Protein AF-N9LSC3-F1 (afdb_monomer_lite)

pLDDT: mean 70.19, std 14.25, range [40.97, 95.38]

Radius of gyration: 66.54 Å; chains: 1; bounding box: 138×57×175 Å

Secondary structure (DSSP, 8-state):
------STTSHHHHHHHHHHHHHHHHTT-TTSHHHHHHHHHHHHHHHHTT-TTSHHHHHHHHHHHHHHHHHSTTSHHHHHHHHHHHHHHHHHTTHHHHHHHHHHHHHHHHHHHHHHHHHHHHHHHHH-HHHHHHHHHHHHHHH--SS-HHHHHHHHHHS----TTS--------SS---GGGG----SSHHHHHHHHHHHTT--

Structure (mmCIF, N/CA/C/O backbone):
data_AF-N9LSC3-F1
#
_entry.id   AF-N9LSC3-F1
#
loop_
_atom_site.group_PDB
_atom_site.id
_atom_site.type_symbol
_atom_site.label_atom_id
_atom_site.label_alt_id
_atom_site.label_comp_id
_atom_site.label_asym_id
_atom_site.label_entity_id
_atom_site.label_seq_id
_atom_site.pdbx_PDB_ins_code
_atom_site.Cartn_x
_atom_site.Cartn_y
_atom_site.Cartn_z
_atom_site.occupancy
_atom_site.B_iso_or_equiv
_atom_site.auth_seq_id
_atom_site.auth_comp_id
_atom_site.auth_asym_id
_atom_site.auth_atom_id
_atom_site.pdbx_PDB_model_num
ATOM 1 N N . THR A 1 1 ? 67.044 4.827 -87.840 1.00 47.91 1 THR A N 1
ATOM 2 C CA . THR A 1 1 ? 66.452 5.476 -86.652 1.00 47.91 1 THR A CA 1
ATOM 3 C C . THR A 1 1 ? 65.024 4.979 -86.509 1.00 47.91 1 THR A C 1
ATOM 5 O O . THR A 1 1 ? 64.154 5.403 -87.253 1.00 47.91 1 THR A O 1
ATOM 8 N N . GLY A 1 2 ? 64.798 3.968 -85.662 1.00 52.00 2 GLY A N 1
ATOM 9 C CA . GLY A 1 2 ? 63.471 3.370 -85.463 1.00 52.00 2 GLY A CA 1
ATOM 10 C C . GLY A 1 2 ? 62.669 4.184 -84.452 1.00 52.00 2 GLY A C 1
ATOM 11 O O . GLY A 1 2 ? 63.129 4.372 -83.329 1.00 52.00 2 GLY A O 1
ATOM 12 N N . GLY A 1 3 ? 61.527 4.721 -84.881 1.00 57.38 3 GLY A N 1
ATOM 13 C CA . GLY A 1 3 ? 60.703 5.637 -84.098 1.00 57.38 3 GLY A CA 1
ATOM 14 C C . GLY A 1 3 ? 60.044 4.975 -82.890 1.00 57.38 3 GLY A C 1
ATOM 15 O O . GLY A 1 3 ? 59.421 3.922 -82.997 1.00 57.38 3 GLY A O 1
ATOM 16 N N . ILE A 1 4 ? 60.133 5.653 -81.749 1.00 63.22 4 ILE A N 1
ATOM 17 C CA . ILE A 1 4 ? 59.365 5.394 -80.525 1.00 63.22 4 ILE A CA 1
ATOM 18 C C . ILE A 1 4 ? 57.959 5.996 -80.719 1.00 63.22 4 ILE A C 1
ATOM 20 O O . ILE A 1 4 ? 57.586 6.987 -80.103 1.00 63.22 4 ILE A O 1
ATOM 24 N N . GLY A 1 5 ? 57.208 5.483 -81.696 1.00 55.03 5 GLY A N 1
ATOM 25 C CA . GLY A 1 5 ? 55.866 5.973 -82.016 1.00 55.03 5 GLY A CA 1
ATOM 26 C C . GLY A 1 5 ? 54.825 5.369 -81.075 1.00 55.03 5 GLY A C 1
ATOM 27 O O . GLY A 1 5 ? 54.606 4.160 -81.102 1.00 55.03 5 GLY A O 1
ATOM 28 N N . GLY A 1 6 ? 54.190 6.205 -80.249 1.00 58.59 6 GLY A N 1
ATOM 29 C CA . GLY A 1 6 ? 53.096 5.845 -79.339 1.00 58.59 6 GLY A CA 1
ATOM 30 C C . GLY A 1 6 ? 51.767 5.571 -80.052 1.00 58.59 6 GLY A C 1
ATOM 31 O O . GLY A 1 6 ? 50.812 6.310 -79.854 1.00 58.59 6 GLY A O 1
ATOM 32 N N . GLY A 1 7 ? 51.723 4.538 -80.896 1.00 62.19 7 GLY A N 1
ATOM 33 C CA . GLY A 1 7 ? 50.480 3.937 -81.400 1.00 62.19 7 GLY A CA 1
ATOM 34 C C . GLY A 1 7 ? 50.170 2.604 -80.705 1.00 62.19 7 GLY A C 1
ATOM 35 O O . GLY A 1 7 ? 51.073 2.014 -80.100 1.00 62.19 7 GLY A O 1
ATOM 36 N N . ASP A 1 8 ? 48.920 2.137 -80.826 1.00 60.66 8 ASP A N 1
ATOM 37 C CA . ASP A 1 8 ? 48.276 0.973 -80.166 1.00 60.66 8 ASP A CA 1
ATOM 38 C C . ASP A 1 8 ? 48.885 -0.412 -80.500 1.00 60.66 8 ASP A C 1
ATOM 40 O O . ASP A 1 8 ? 48.204 -1.372 -80.853 1.00 60.66 8 ASP A O 1
ATOM 44 N N . GLY A 1 9 ? 50.204 -0.532 -80.389 1.00 64.38 9 GLY A N 1
ATOM 45 C CA . GLY A 1 9 ? 50.971 -1.745 -80.676 1.00 64.38 9 GLY A CA 1
ATOM 46 C C . GLY A 1 9 ? 52.487 -1.591 -80.506 1.00 64.38 9 GLY A C 1
ATOM 47 O O . GLY A 1 9 ? 53.216 -2.571 -80.632 1.00 64.38 9 GLY A O 1
ATOM 48 N N . GLY A 1 10 ? 52.986 -0.383 -80.209 1.00 72.69 10 GLY A N 1
ATOM 49 C CA . GLY A 1 10 ? 54.387 -0.161 -79.848 1.00 72.69 10 GLY A CA 1
ATOM 50 C C . GLY A 1 10 ? 54.678 -0.479 -78.370 1.00 72.69 10 GLY A C 1
ATOM 51 O O . GLY A 1 10 ? 53.755 -0.496 -77.552 1.00 72.69 10 GLY A O 1
ATOM 52 N N . PRO A 1 11 ? 55.957 -0.652 -77.978 1.00 76.38 11 PRO A N 1
ATOM 53 C CA . PRO A 1 11 ? 56.346 -0.943 -76.591 1.00 76.38 11 PRO A CA 1
ATOM 54 C C . PRO A 1 11 ? 55.765 0.043 -75.568 1.00 76.38 11 PRO A C 1
ATOM 56 O O . PRO A 1 11 ? 55.366 -0.351 -74.476 1.00 76.38 11 PRO A O 1
ATOM 59 N N . LEU A 1 12 ? 55.658 1.324 -75.937 1.00 81.38 12 LEU A N 1
ATOM 60 C CA . LEU A 1 12 ? 55.083 2.361 -75.081 1.00 81.38 12 LEU A CA 1
ATOM 61 C C . LEU A 1 12 ? 53.557 2.234 -74.938 1.00 81.38 12 LEU A C 1
ATOM 63 O O . LEU A 1 12 ? 53.035 2.471 -73.854 1.00 81.38 12 LEU A O 1
ATOM 67 N N . GLY A 1 13 ? 52.843 1.807 -75.983 1.00 78.25 13 GLY A N 1
ATOM 68 C CA . GLY A 1 13 ? 51.402 1.536 -75.917 1.00 78.25 13 GLY A CA 1
ATOM 69 C C . GLY A 1 13 ? 51.080 0.392 -74.951 1.00 78.25 13 GLY A C 1
ATOM 70 O O . GLY A 1 13 ? 50.198 0.527 -74.106 1.00 78.25 13 GLY A O 1
ATOM 71 N N . ALA A 1 14 ? 51.874 -0.686 -74.982 1.00 79.25 14 ALA A N 1
ATOM 72 C CA . ALA A 1 14 ? 51.751 -1.795 -74.033 1.00 79.25 14 ALA A CA 1
ATOM 73 C C . ALA A 1 14 ? 51.996 -1.349 -72.581 1.00 79.25 14 ALA A C 1
ATOM 75 O O . ALA A 1 14 ? 51.213 -1.677 -71.690 1.00 79.25 14 ALA A O 1
ATOM 76 N N . VAL A 1 15 ? 53.040 -0.546 -72.342 1.00 81.50 15 VAL A N 1
ATOM 77 C CA . VAL A 1 15 ? 53.320 0.031 -71.015 1.00 81.50 15 VAL A CA 1
ATOM 78 C C . VAL A 1 15 ? 52.167 0.923 -70.548 1.00 81.50 15 VAL A C 1
ATOM 80 O O . VAL A 1 15 ? 51.745 0.825 -69.399 1.00 81.50 15 VAL A O 1
ATOM 83 N N . THR A 1 16 ? 51.608 1.742 -71.439 1.00 80.94 16 THR A N 1
ATOM 84 C CA . THR A 1 16 ? 50.491 2.642 -71.113 1.00 80.94 16 THR A CA 1
ATOM 85 C C . THR A 1 16 ? 49.219 1.859 -70.772 1.00 80.94 16 THR A C 1
ATOM 87 O O . THR A 1 16 ? 48.533 2.201 -69.812 1.00 80.94 16 THR A O 1
ATOM 90 N N . GLY A 1 17 ? 48.939 0.761 -71.482 1.00 77.81 17 GLY A N 1
ATOM 91 C CA . GLY A 1 17 ? 47.822 -0.142 -71.186 1.00 77.81 17 GLY A CA 1
ATOM 92 C C . GLY A 1 17 ? 47.976 -0.883 -69.853 1.00 77.81 17 GLY A C 1
ATOM 93 O O . GLY A 1 17 ? 47.021 -0.962 -69.083 1.00 77.81 17 GLY A O 1
ATOM 94 N N . ILE A 1 18 ? 49.184 -1.364 -69.534 1.00 79.88 18 ILE A N 1
ATOM 95 C CA . ILE A 1 18 ? 49.484 -1.985 -68.232 1.00 79.88 18 ILE A CA 1
ATOM 96 C C . ILE A 1 18 ? 49.298 -0.969 -67.102 1.00 79.88 18 ILE A C 1
ATOM 98 O O . ILE A 1 18 ? 48.637 -1.271 -66.110 1.00 79.88 18 ILE A O 1
ATOM 102 N N . ILE A 1 19 ? 49.832 0.246 -67.261 1.00 80.81 19 ILE A N 1
ATOM 103 C CA . ILE A 1 19 ? 49.668 1.320 -66.276 1.00 80.81 19 ILE A CA 1
ATOM 104 C C . ILE A 1 19 ? 48.186 1.660 -66.107 1.00 80.81 19 ILE A C 1
ATOM 106 O O . ILE A 1 19 ? 47.737 1.734 -64.972 1.00 80.81 19 ILE A O 1
ATOM 110 N N . GLY A 1 20 ? 47.420 1.792 -67.194 1.00 75.56 20 GLY A N 1
ATOM 111 C CA . GLY A 1 20 ? 45.976 2.045 -67.151 1.00 75.56 20 GLY A CA 1
ATOM 112 C C . GLY A 1 20 ? 45.178 0.941 -66.447 1.00 75.56 20 GLY A C 1
ATOM 113 O O . GLY A 1 20 ? 44.260 1.234 -65.686 1.00 75.56 20 GLY A O 1
ATOM 114 N N . GLY A 1 21 ? 45.551 -0.328 -66.638 1.00 71.62 21 GLY A N 1
ATOM 115 C CA . GLY A 1 21 ? 44.940 -1.455 -65.928 1.00 71.62 21 GLY A CA 1
ATOM 116 C C . GLY A 1 21 ? 45.266 -1.463 -64.431 1.00 71.62 21 GLY A C 1
ATOM 117 O O . GLY A 1 21 ? 44.383 -1.682 -63.603 1.00 71.62 21 GLY A O 1
ATOM 118 N N . ILE A 1 22 ? 46.519 -1.169 -64.069 1.00 73.69 22 ILE A N 1
ATOM 119 C CA . ILE A 1 22 ? 46.964 -1.072 -62.672 1.00 73.69 22 ILE A CA 1
ATOM 120 C C . ILE A 1 22 ? 46.294 0.118 -61.976 1.00 73.69 22 ILE A C 1
ATOM 122 O O . ILE A 1 22 ? 45.755 -0.040 -60.883 1.00 73.69 22 ILE A O 1
ATOM 126 N N . THR A 1 23 ? 46.282 1.299 -62.597 1.00 70.38 23 THR A N 1
ATOM 127 C CA . THR A 1 23 ? 45.647 2.491 -62.020 1.00 70.38 23 THR A CA 1
ATOM 128 C C . THR A 1 23 ? 44.131 2.358 -61.969 1.00 70.38 23 THR A C 1
ATOM 130 O O . THR A 1 23 ? 43.538 2.796 -60.990 1.00 70.38 23 THR A O 1
ATOM 133 N N . GLY A 1 24 ? 43.501 1.696 -62.943 1.00 67.31 24 GLY A N 1
ATOM 134 C CA . GLY A 1 24 ? 42.070 1.384 -62.913 1.00 67.31 24 GLY A CA 1
ATOM 135 C C . GLY A 1 24 ? 41.695 0.394 -61.805 1.00 67.31 24 GLY A C 1
ATOM 136 O O . GLY A 1 24 ? 40.710 0.604 -61.102 1.00 67.31 24 GLY A O 1
ATOM 137 N N . GLY A 1 25 ? 42.505 -0.649 -61.591 1.00 65.31 25 GLY A N 1
ATOM 138 C CA . GLY A 1 25 ? 42.286 -1.628 -60.520 1.00 65.31 25 GLY A CA 1
ATOM 139 C C . GLY A 1 25 ? 42.566 -1.077 -59.116 1.00 65.31 25 GLY A C 1
ATOM 140 O O . GLY A 1 25 ? 41.834 -1.374 -58.172 1.00 65.31 25 GLY A O 1
ATOM 141 N N . ILE A 1 26 ? 43.605 -0.252 -58.962 1.00 65.44 26 ILE A N 1
ATOM 142 C CA . ILE A 1 26 ? 43.986 0.347 -57.672 1.00 65.44 26 ILE A CA 1
ATOM 143 C C . ILE A 1 26 ? 43.144 1.591 -57.355 1.00 65.44 26 ILE A C 1
ATOM 145 O O . ILE A 1 26 ? 42.846 1.836 -56.194 1.00 65.44 26 ILE A O 1
ATOM 149 N N . GLY A 1 27 ? 42.720 2.362 -58.358 1.00 63.41 27 GLY A N 1
ATOM 150 C CA . GLY A 1 27 ? 42.103 3.686 -58.209 1.00 63.41 27 GLY A CA 1
ATOM 151 C C . GLY A 1 27 ? 40.685 3.723 -57.634 1.00 63.41 27 GLY A C 1
ATOM 152 O O . GLY A 1 27 ? 40.080 4.789 -57.610 1.00 63.41 27 GLY A O 1
ATOM 153 N N . GLY A 1 28 ? 40.142 2.595 -57.170 1.00 60.69 28 GLY A N 1
ATOM 154 C CA . GLY A 1 28 ? 38.857 2.568 -56.466 1.00 60.69 28 GLY A CA 1
ATOM 155 C C . GLY A 1 28 ? 37.626 2.822 -57.339 1.00 60.69 28 GLY A C 1
ATOM 156 O O . GLY A 1 28 ? 36.570 3.117 -56.791 1.00 60.69 28 GLY A O 1
ATOM 157 N N . GLY A 1 29 ? 37.733 2.695 -58.666 1.00 63.59 29 GLY A N 1
ATOM 158 C CA . GLY A 1 29 ? 36.555 2.664 -59.536 1.00 63.59 29 GLY A CA 1
ATOM 159 C C . GLY A 1 29 ? 35.633 1.486 -59.196 1.00 63.59 29 GLY A C 1
ATOM 160 O O . GLY A 1 29 ? 36.092 0.457 -58.684 1.00 63.59 29 GLY A O 1
ATOM 161 N N . ASP A 1 30 ? 34.337 1.633 -59.480 1.00 59.06 30 ASP A N 1
ATOM 162 C CA . ASP A 1 30 ? 33.333 0.593 -59.243 1.00 59.06 30 ASP A CA 1
ATOM 163 C C . ASP A 1 30 ? 33.756 -0.731 -59.902 1.00 59.06 30 ASP A C 1
ATOM 165 O O . ASP A 1 30 ? 33.919 -0.823 -61.118 1.00 59.06 30 ASP A O 1
ATOM 169 N N . GLY A 1 31 ? 33.977 -1.760 -59.075 1.00 62.00 31 GLY A N 1
ATOM 170 C CA . GLY A 1 31 ? 34.418 -3.094 -59.503 1.00 62.00 31 GLY A CA 1
ATOM 171 C C . GLY A 1 31 ? 35.911 -3.407 -59.313 1.00 62.00 31 GLY A C 1
ATOM 172 O O . GLY A 1 31 ? 36.308 -4.554 -59.510 1.00 62.00 31 GLY A O 1
ATOM 173 N N . GLY A 1 32 ? 36.741 -2.446 -58.890 1.00 70.62 32 GLY A N 1
ATOM 174 C CA . GLY A 1 32 ? 38.142 -2.686 -58.517 1.00 70.62 32 GLY A CA 1
ATOM 175 C C . GLY A 1 32 ? 38.316 -3.198 -57.071 1.00 70.62 32 GLY A C 1
ATOM 176 O O . GLY A 1 32 ? 37.466 -2.926 -56.216 1.00 70.62 32 GLY A O 1
ATOM 177 N N . PRO A 1 33 ? 39.430 -3.886 -56.737 1.00 74.69 33 PRO A N 1
ATOM 178 C CA . PRO A 1 33 ? 39.723 -4.369 -55.381 1.00 74.69 33 PRO A CA 1
ATOM 179 C C . PRO A 1 33 ? 39.577 -3.308 -54.281 1.00 74.69 33 PRO A C 1
ATOM 181 O O . PRO A 1 33 ? 39.041 -3.596 -53.212 1.00 74.69 33 PRO A O 1
ATOM 184 N N . LEU A 1 34 ? 40.007 -2.067 -54.542 1.00 78.94 34 LEU A N 1
ATOM 185 C CA . LEU A 1 34 ? 39.919 -0.985 -53.558 1.00 78.94 34 LEU A CA 1
ATOM 186 C C . LEU A 1 34 ? 38.483 -0.459 -53.386 1.00 78.94 34 LEU A C 1
ATOM 188 O O . LEU A 1 34 ? 38.100 -0.084 -52.278 1.00 78.94 34 LEU A O 1
ATOM 192 N N . GLY A 1 35 ? 37.667 -0.496 -54.444 1.00 75.81 35 GLY A N 1
ATOM 193 C CA . GLY A 1 35 ? 36.238 -0.175 -54.372 1.00 75.81 35 GLY A CA 1
ATOM 194 C C . GLY A 1 35 ? 35.478 -1.190 -53.515 1.00 75.81 35 GLY A C 1
ATOM 195 O O . GLY A 1 35 ? 34.695 -0.806 -52.650 1.00 75.81 35 GLY A O 1
ATOM 196 N N . ALA A 1 36 ? 35.791 -2.484 -53.655 1.00 78.31 36 ALA A N 1
ATOM 197 C CA . ALA A 1 36 ? 35.218 -3.538 -52.814 1.00 78.31 36 ALA A CA 1
ATOM 198 C C . ALA A 1 36 ? 35.599 -3.376 -51.330 1.00 78.31 36 ALA A C 1
ATOM 200 O O . ALA A 1 36 ? 34.735 -3.455 -50.459 1.00 78.31 36 ALA A O 1
ATOM 201 N N . VAL A 1 37 ? 36.873 -3.090 -51.034 1.00 80.31 37 VAL A N 1
ATOM 202 C CA . VAL A 1 37 ? 37.338 -2.803 -49.664 1.00 80.31 37 VAL A CA 1
ATOM 203 C C . VAL A 1 37 ? 36.639 -1.567 -49.093 1.00 80.31 37 VAL A C 1
ATOM 205 O O . VAL A 1 37 ? 36.183 -1.596 -47.953 1.00 80.31 37 VAL A O 1
ATOM 208 N N . THR A 1 38 ? 36.488 -0.507 -49.890 1.00 78.06 38 THR A N 1
ATOM 209 C CA . THR A 1 38 ? 35.784 0.718 -49.479 1.00 78.06 38 THR A CA 1
ATOM 210 C C . THR A 1 38 ? 34.305 0.447 -49.197 1.00 78.06 38 THR A C 1
ATOM 212 O O . THR A 1 38 ? 33.782 0.926 -48.194 1.00 78.06 38 THR A O 1
ATOM 215 N N . GLY A 1 39 ? 33.643 -0.384 -50.009 1.00 75.38 39 GLY A N 1
ATOM 216 C CA . GLY A 1 39 ? 32.262 -0.816 -49.782 1.00 75.38 39 GLY A CA 1
ATOM 217 C C . GLY A 1 39 ? 32.092 -1.659 -48.514 1.00 75.38 39 GLY A C 1
ATOM 218 O O . GLY A 1 39 ? 31.169 -1.418 -47.740 1.00 75.38 39 GLY A O 1
ATOM 219 N N . ILE A 1 40 ? 33.007 -2.598 -48.248 1.00 79.06 40 ILE A N 1
ATOM 220 C CA . ILE A 1 40 ? 33.004 -3.402 -47.012 1.00 79.06 40 ILE A CA 1
ATOM 221 C C . ILE A 1 40 ? 33.220 -2.509 -45.788 1.00 79.06 40 ILE A C 1
ATOM 223 O O . ILE A 1 40 ? 32.480 -2.622 -44.813 1.00 79.06 40 ILE A O 1
ATOM 227 N N . ILE A 1 41 ? 34.203 -1.605 -45.837 1.00 79.25 41 ILE A N 1
ATOM 228 C CA . ILE A 1 41 ? 34.472 -0.662 -44.748 1.00 79.25 41 ILE A CA 1
ATOM 229 C C . ILE A 1 41 ? 33.269 0.258 -44.538 1.00 79.25 41 ILE A C 1
ATOM 231 O O . ILE A 1 41 ? 32.870 0.435 -43.397 1.00 79.25 41 ILE A O 1
ATOM 235 N N . GLY A 1 42 ? 32.657 0.787 -45.601 1.00 74.19 42 GLY A N 1
ATOM 236 C CA . GLY A 1 42 ? 31.456 1.624 -45.524 1.00 74.19 42 GLY A CA 1
ATOM 237 C C . GLY A 1 42 ? 30.242 0.891 -44.945 1.00 74.19 42 GLY A C 1
ATOM 238 O O . GLY A 1 42 ? 29.512 1.450 -44.131 1.00 74.19 42 GLY A O 1
ATOM 239 N N . GLY A 1 43 ? 30.049 -0.382 -45.299 1.00 71.00 43 GLY A N 1
ATOM 240 C CA . GLY A 1 43 ? 29.009 -1.226 -44.706 1.00 71.00 43 GLY A CA 1
ATOM 241 C C . GLY A 1 43 ? 29.266 -1.524 -43.227 1.00 71.00 43 GLY A C 1
ATOM 242 O O . GLY A 1 43 ? 28.348 -1.462 -42.411 1.00 71.00 43 GLY A O 1
ATOM 243 N N . LEU A 1 44 ? 30.522 -1.793 -42.860 1.00 71.88 44 LEU A N 1
ATOM 244 C CA . LEU A 1 44 ? 30.927 -2.050 -41.480 1.00 71.88 44 LEU A CA 1
ATOM 245 C C . LEU A 1 44 ? 30.811 -0.790 -40.611 1.00 71.88 44 LEU A C 1
ATOM 247 O O . LEU A 1 44 ? 30.236 -0.846 -39.529 1.00 71.88 44 LEU A O 1
ATOM 251 N N . THR A 1 45 ? 31.304 0.358 -41.079 1.00 69.12 45 THR A N 1
ATOM 252 C CA . THR A 1 45 ? 31.194 1.632 -40.356 1.00 69.12 45 THR A CA 1
ATOM 253 C C . THR A 1 45 ? 29.757 2.133 -40.307 1.00 69.12 45 THR A C 1
ATOM 255 O O . THR A 1 45 ? 29.356 2.664 -39.278 1.00 69.12 45 THR A O 1
ATOM 258 N N . GLY A 1 46 ? 28.952 1.902 -41.347 1.00 65.94 46 GLY A N 1
ATOM 259 C CA . GLY A 1 46 ? 27.518 2.197 -41.339 1.00 65.94 46 GLY A CA 1
ATOM 260 C C . GLY A 1 46 ? 26.736 1.323 -40.352 1.00 65.94 46 GLY A C 1
ATOM 261 O O . GLY A 1 46 ? 25.890 1.827 -39.618 1.00 65.94 46 GLY A O 1
ATOM 262 N N . GLY A 1 47 ? 27.053 0.026 -40.274 1.00 63.50 47 GLY A N 1
ATOM 263 C CA . GLY A 1 47 ? 26.417 -0.903 -39.334 1.00 63.50 47 GLY A CA 1
ATOM 264 C C . GLY A 1 47 ? 26.839 -0.704 -37.872 1.00 63.50 47 GLY A C 1
ATOM 265 O O . GLY A 1 47 ? 26.023 -0.884 -36.965 1.00 63.50 47 GLY A O 1
ATOM 266 N N . ILE A 1 48 ? 28.096 -0.315 -37.635 1.00 64.25 48 ILE A N 1
ATOM 267 C CA . ILE A 1 48 ? 28.649 -0.045 -36.296 1.00 64.25 48 ILE A CA 1
ATOM 268 C C . ILE A 1 48 ? 28.344 1.388 -35.836 1.00 64.25 48 ILE A C 1
ATOM 270 O O . ILE A 1 48 ? 28.172 1.620 -34.646 1.00 64.25 48 ILE A O 1
ATOM 274 N N . GLY A 1 49 ? 28.241 2.355 -36.747 1.00 62.91 49 GLY A N 1
ATOM 275 C CA . GLY A 1 49 ? 28.146 3.787 -36.441 1.00 62.91 49 GLY A CA 1
ATOM 276 C C . GLY A 1 49 ? 26.839 4.257 -35.797 1.00 62.91 49 GLY A C 1
ATOM 277 O O . GLY A 1 49 ? 26.663 5.457 -35.619 1.00 62.91 49 GLY A O 1
ATOM 278 N N . GLY A 1 50 ? 25.920 3.351 -35.453 1.00 60.22 50 GLY A N 1
ATOM 279 C CA . GLY A 1 50 ? 24.691 3.693 -34.729 1.00 60.22 50 GLY A CA 1
ATOM 280 C C . GLY A 1 50 ? 23.683 4.530 -35.522 1.00 60.22 50 GLY A C 1
ATOM 2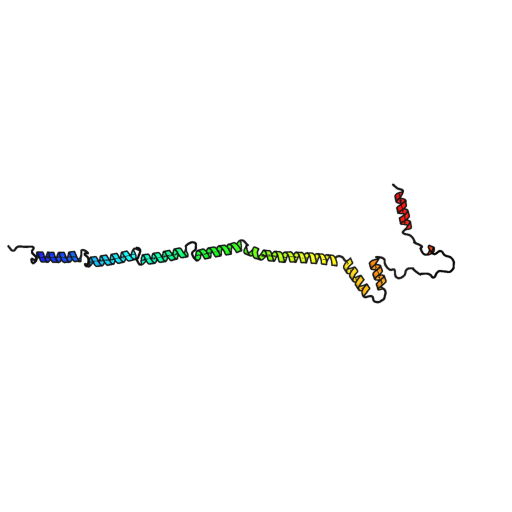81 O O . GLY A 1 50 ? 22.742 5.038 -34.923 1.00 60.22 50 GLY A O 1
ATOM 282 N N . GLY A 1 51 ? 23.852 4.669 -36.841 1.00 64.19 51 GLY A N 1
ATOM 283 C CA . GLY A 1 51 ? 22.856 5.309 -37.700 1.00 64.19 51 GLY A CA 1
ATOM 284 C C . GLY A 1 51 ? 21.534 4.536 -37.707 1.00 64.19 51 GLY A C 1
ATOM 285 O O . GLY A 1 51 ? 21.521 3.306 -37.577 1.00 64.19 51 GLY A O 1
ATOM 286 N N . ASP A 1 52 ? 20.426 5.262 -37.867 1.00 60.56 52 ASP A N 1
ATOM 287 C CA . ASP A 1 52 ? 19.083 4.687 -37.941 1.00 60.56 52 ASP A CA 1
ATOM 288 C C . ASP A 1 52 ? 19.026 3.583 -39.011 1.00 60.56 52 ASP A C 1
ATOM 290 O O . ASP A 1 52 ? 19.301 3.810 -40.189 1.00 60.56 52 ASP A O 1
ATOM 294 N N . GLY A 1 53 ? 18.700 2.360 -38.578 1.00 62.25 53 GLY A N 1
ATOM 295 C CA . GLY A 1 53 ? 18.616 1.169 -39.434 1.00 62.25 53 GLY A CA 1
ATOM 296 C C . GLY A 1 53 ? 19.799 0.194 -39.345 1.00 62.25 53 GLY A C 1
ATOM 297 O O . GLY A 1 53 ? 19.695 -0.916 -39.865 1.00 62.25 53 GLY A O 1
ATOM 298 N N . GLY A 1 54 ? 20.894 0.547 -38.661 1.00 72.38 54 GLY A N 1
ATOM 299 C CA . GLY A 1 54 ? 22.003 -0.373 -38.371 1.00 72.38 54 GLY A CA 1
ATOM 300 C C . GLY A 1 54 ? 21.761 -1.260 -37.132 1.00 72.38 54 GLY A C 1
ATOM 301 O O . GLY A 1 54 ? 20.976 -0.890 -36.253 1.00 72.38 54 GLY A O 1
A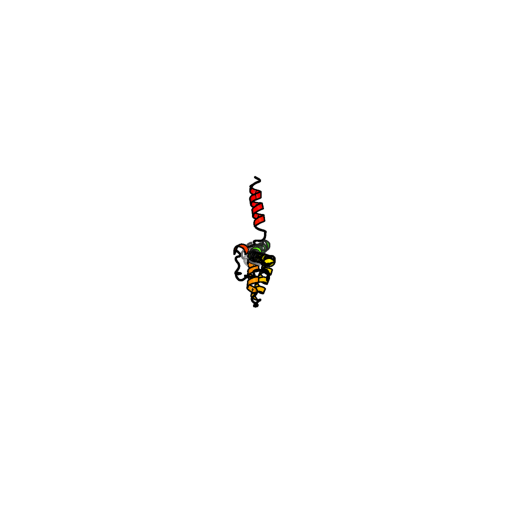TOM 302 N N . PRO A 1 55 ? 22.461 -2.407 -36.986 1.00 75.44 55 PRO A N 1
ATOM 303 C CA . PRO A 1 55 ? 22.325 -3.299 -35.825 1.00 75.44 55 PRO A CA 1
ATOM 304 C C . PRO A 1 55 ? 22.515 -2.598 -34.472 1.00 75.44 55 PRO A C 1
ATOM 306 O O . PRO A 1 55 ? 21.787 -2.881 -33.521 1.00 75.44 55 PRO A O 1
ATOM 309 N N . LEU A 1 56 ? 23.458 -1.652 -34.382 1.00 81.44 56 LEU A N 1
ATOM 310 C CA . LEU A 1 56 ? 23.716 -0.908 -33.146 1.00 81.44 56 LEU A CA 1
ATOM 311 C C . LEU A 1 56 ? 22.608 0.107 -32.821 1.00 81.44 56 LEU A C 1
ATOM 313 O O . LEU A 1 56 ? 22.279 0.299 -31.650 1.00 81.44 56 LEU A O 1
ATOM 317 N N . GLY A 1 57 ? 21.995 0.715 -33.842 1.00 79.44 57 GLY A N 1
ATOM 318 C CA . GLY A 1 57 ? 20.834 1.594 -33.676 1.00 79.44 57 GLY A CA 1
ATOM 319 C C . GLY A 1 57 ? 19.624 0.833 -33.128 1.00 79.44 57 GLY A C 1
ATOM 320 O O . GLY A 1 57 ? 18.988 1.284 -32.178 1.00 79.44 57 GLY A O 1
ATOM 321 N N . ALA A 1 58 ? 19.373 -0.383 -33.630 1.00 81.50 58 ALA A N 1
ATOM 322 C CA . ALA A 1 58 ? 18.314 -1.254 -33.115 1.00 81.50 58 ALA A CA 1
ATOM 323 C C . ALA A 1 58 ? 18.535 -1.641 -31.641 1.00 81.50 58 ALA A C 1
ATOM 325 O O . ALA A 1 58 ? 17.616 -1.536 -30.829 1.00 81.50 58 ALA A O 1
ATOM 326 N N . VAL A 1 59 ? 19.761 -2.033 -31.269 1.00 84.31 59 VAL A N 1
ATOM 327 C CA . VAL A 1 59 ? 20.118 -2.338 -29.871 1.00 84.31 59 VAL A CA 1
ATOM 328 C C . VAL A 1 59 ? 19.946 -1.108 -28.976 1.00 84.31 59 VAL A C 1
ATOM 330 O O . VAL A 1 59 ? 19.377 -1.214 -27.891 1.00 84.31 59 VAL A O 1
ATOM 333 N N . THR A 1 60 ? 20.370 0.067 -29.444 1.00 83.94 60 THR A N 1
ATOM 334 C CA . THR A 1 60 ? 20.225 1.329 -28.704 1.00 83.94 60 THR A CA 1
ATOM 335 C C . THR A 1 60 ? 18.752 1.686 -28.494 1.00 83.94 60 THR A C 1
ATOM 337 O O . THR A 1 60 ? 18.367 2.056 -27.386 1.00 83.94 60 THR A O 1
ATOM 340 N N . GLY A 1 61 ? 17.902 1.494 -29.508 1.00 83.38 61 GLY A N 1
ATOM 341 C CA . GLY A 1 61 ? 16.454 1.681 -29.400 1.00 83.38 61 GLY A CA 1
ATOM 342 C C . GLY A 1 61 ? 15.795 0.723 -28.403 1.00 83.38 61 GLY A C 1
ATOM 343 O O . GLY A 1 61 ? 14.985 1.155 -27.584 1.00 83.38 61 GLY A O 1
ATOM 344 N N . ILE A 1 62 ? 16.179 -0.559 -28.407 1.00 87.12 62 ILE A N 1
ATOM 345 C CA . ILE A 1 62 ? 15.686 -1.552 -27.436 1.00 87.12 62 ILE A CA 1
ATOM 346 C C . ILE A 1 62 ? 16.090 -1.162 -26.010 1.00 87.12 62 ILE A C 1
ATOM 348 O O . ILE A 1 62 ? 15.245 -1.145 -25.116 1.00 87.12 62 ILE A O 1
ATOM 352 N N . ILE A 1 63 ? 17.361 -0.813 -25.790 1.00 86.94 63 ILE A N 1
ATOM 353 C CA . ILE A 1 63 ? 17.856 -0.388 -24.474 1.00 86.94 63 ILE A CA 1
ATOM 354 C C . ILE A 1 63 ? 17.142 0.885 -24.014 1.00 86.94 63 ILE A C 1
ATOM 356 O O . ILE A 1 63 ? 16.738 0.964 -22.855 1.00 86.94 63 ILE A O 1
ATOM 360 N N . GLY A 1 64 ? 16.941 1.858 -24.907 1.00 84.00 64 GLY A N 1
ATOM 361 C CA . GLY A 1 64 ? 16.199 3.084 -24.619 1.00 84.00 64 GLY A CA 1
ATOM 362 C C . GLY A 1 64 ? 14.744 2.812 -24.236 1.00 84.00 64 GLY A C 1
ATOM 363 O O . GLY A 1 64 ? 14.263 3.357 -23.246 1.00 84.00 64 GLY A O 1
ATOM 364 N N . GLY A 1 65 ? 14.068 1.907 -24.949 1.00 83.06 65 GLY A N 1
ATOM 365 C CA . GLY A 1 65 ? 12.702 1.483 -24.631 1.00 83.06 65 GLY A CA 1
ATOM 366 C C . GLY A 1 65 ? 12.594 0.766 -23.282 1.00 83.06 65 GLY A C 1
ATOM 367 O O . GLY A 1 65 ? 11.721 1.091 -22.481 1.00 83.06 65 GLY A O 1
ATOM 368 N N . ILE A 1 66 ? 13.509 -0.165 -22.991 1.00 84.12 66 ILE A N 1
ATOM 369 C CA . ILE A 1 66 ? 13.556 -0.880 -21.706 1.00 84.12 66 ILE A CA 1
ATOM 370 C C . ILE A 1 66 ? 13.865 0.089 -20.561 1.00 84.12 66 ILE A C 1
ATOM 372 O O . ILE A 1 66 ? 13.179 0.080 -19.544 1.00 84.12 66 ILE A O 1
ATOM 376 N N . THR A 1 67 ? 14.869 0.951 -20.726 1.00 80.44 67 THR A N 1
ATOM 377 C CA . THR A 1 67 ? 15.276 1.913 -19.691 1.00 80.44 67 THR A CA 1
ATOM 378 C C . THR A 1 67 ? 14.178 2.941 -19.440 1.00 80.44 67 THR A C 1
ATOM 380 O O . THR A 1 67 ? 13.880 3.235 -18.287 1.00 80.44 67 THR A O 1
ATOM 383 N N . GLY A 1 68 ? 13.522 3.435 -20.494 1.00 78.75 68 GLY A N 1
ATOM 384 C CA . GLY A 1 68 ? 12.381 4.341 -20.372 1.00 78.75 68 GLY A CA 1
ATOM 385 C C . GLY A 1 68 ? 11.172 3.683 -19.705 1.00 78.75 68 GLY A C 1
ATOM 386 O O . GLY A 1 68 ? 10.526 4.302 -18.869 1.00 78.75 68 GLY A O 1
ATOM 387 N N . GLY A 1 69 ? 10.899 2.411 -20.015 1.00 75.62 69 GLY A N 1
ATOM 388 C CA . GLY A 1 69 ? 9.793 1.661 -19.416 1.00 75.62 69 GLY A CA 1
ATOM 389 C C . GLY A 1 69 ? 10.033 1.215 -17.969 1.00 75.62 69 GLY A C 1
ATOM 390 O O . GLY A 1 69 ? 9.076 1.083 -17.215 1.00 75.62 69 GLY A O 1
ATOM 391 N N . ILE A 1 70 ? 11.284 0.971 -17.567 1.00 77.00 70 ILE A N 1
ATOM 392 C CA . ILE A 1 70 ? 11.644 0.534 -16.206 1.00 77.00 70 ILE A CA 1
ATOM 393 C C . ILE A 1 70 ? 11.941 1.729 -15.290 1.00 77.00 70 ILE A C 1
ATOM 395 O O . ILE A 1 70 ? 11.567 1.700 -14.122 1.00 77.00 70 ILE A O 1
ATOM 399 N N . GLY A 1 71 ? 12.630 2.754 -15.796 1.00 69.94 71 GLY A N 1
ATOM 400 C CA . GLY A 1 71 ? 13.115 3.892 -15.010 1.00 69.94 71 GLY A CA 1
ATOM 401 C C . GLY A 1 71 ? 12.253 5.153 -15.082 1.00 69.94 71 GLY A C 1
ATOM 402 O O . GLY A 1 71 ? 12.537 6.100 -14.356 1.00 69.94 71 GLY A O 1
ATOM 403 N N . GLY A 1 72 ? 11.243 5.198 -15.955 1.00 73.25 72 GLY A N 1
ATOM 404 C CA . GLY A 1 72 ? 10.312 6.322 -16.034 1.00 73.25 72 GLY A CA 1
ATOM 405 C C . GLY A 1 72 ? 9.229 6.269 -14.954 1.00 73.25 72 GLY A C 1
ATOM 406 O O . GLY A 1 72 ? 8.765 5.188 -14.581 1.00 73.25 72 GLY A O 1
ATOM 407 N N . ASP A 1 73 ? 8.787 7.441 -14.498 1.00 65.88 73 ASP A N 1
ATOM 408 C CA . ASP A 1 73 ? 7.599 7.586 -13.653 1.00 65.88 73 ASP A CA 1
ATOM 409 C C . ASP A 1 73 ? 6.386 6.987 -14.389 1.00 65.88 73 ASP A C 1
ATOM 411 O O . ASP A 1 73 ? 6.043 7.398 -15.499 1.00 65.88 73 ASP A O 1
ATOM 415 N N . GLY A 1 74 ? 5.772 5.957 -13.802 1.00 69.94 74 GLY A N 1
ATOM 416 C CA . GLY A 1 74 ? 4.699 5.168 -14.427 1.00 69.94 74 GLY A CA 1
ATOM 417 C C . GLY A 1 74 ? 5.141 3.831 -15.038 1.00 69.94 74 GLY A C 1
ATOM 418 O O . GLY A 1 74 ? 4.294 3.049 -15.470 1.00 69.94 74 GLY A O 1
ATOM 419 N N . GLY A 1 75 ? 6.441 3.531 -15.036 1.00 80.25 75 GLY A N 1
ATOM 420 C CA . GLY A 1 75 ? 6.952 2.184 -15.270 1.00 80.25 75 GLY A CA 1
ATOM 421 C C . GLY A 1 75 ? 6.587 1.219 -14.131 1.00 80.25 75 GLY A C 1
ATOM 422 O O . GLY A 1 75 ? 6.306 1.667 -13.015 1.00 80.25 75 GLY A O 1
ATOM 423 N N . PRO A 1 76 ? 6.636 -0.112 -14.347 1.00 83.94 76 PRO A N 1
ATOM 424 C CA . PRO A 1 76 ? 6.274 -1.093 -13.321 1.00 83.94 76 PRO A CA 1
ATOM 425 C C . PRO A 1 76 ? 6.970 -0.882 -11.959 1.00 83.94 76 PRO A C 1
ATOM 427 O O . PRO A 1 76 ? 6.285 -0.963 -10.939 1.00 83.94 76 PRO A O 1
ATOM 430 N N . PRO A 1 77 ? 8.280 -0.557 -11.885 1.00 86.00 77 PRO A N 1
ATOM 431 C CA . PRO A 1 77 ? 8.944 -0.282 -10.607 1.00 86.00 77 PRO A CA 1
ATOM 432 C C . PRO A 1 77 ? 8.464 1.006 -9.926 1.00 86.00 77 PRO A C 1
ATOM 434 O O . PRO A 1 77 ? 8.349 1.036 -8.700 1.00 86.00 77 PRO A O 1
ATOM 437 N N . GLY A 1 78 ? 8.162 2.050 -10.706 1.00 84.38 78 GLY A N 1
ATOM 438 C CA . GLY A 1 78 ? 7.609 3.307 -10.198 1.00 84.38 78 GLY A CA 1
ATOM 439 C C . GLY A 1 78 ? 6.241 3.081 -9.561 1.00 84.38 78 GLY A C 1
ATOM 440 O O . GLY A 1 78 ? 6.052 3.377 -8.387 1.00 84.38 78 GLY A O 1
ATOM 441 N N . SER A 1 79 ? 5.335 2.403 -10.272 1.00 87.06 79 SER A N 1
ATOM 442 C CA . SER A 1 79 ? 4.007 2.068 -9.742 1.00 87.06 79 SER A CA 1
ATOM 443 C C . SER A 1 79 ? 4.063 1.189 -8.488 1.00 87.06 79 SER A C 1
ATOM 445 O O . SER A 1 79 ? 3.276 1.385 -7.566 1.00 87.06 79 SER A O 1
ATOM 447 N N . ILE A 1 80 ? 4.993 0.229 -8.419 1.00 89.88 80 ILE A N 1
ATOM 448 C CA . ILE A 1 80 ? 5.196 -0.589 -7.211 1.00 89.88 80 ILE A CA 1
ATOM 449 C C . ILE A 1 80 ? 5.671 0.281 -6.042 1.00 89.88 80 ILE A C 1
ATOM 451 O O . ILE A 1 80 ? 5.198 0.101 -4.919 1.00 89.88 80 ILE A O 1
ATOM 455 N N . THR A 1 81 ? 6.576 1.227 -6.299 1.00 88.69 81 THR A N 1
ATOM 456 C CA . THR A 1 81 ? 7.077 2.161 -5.283 1.00 88.69 81 THR A CA 1
ATOM 457 C C . THR A 1 81 ? 5.955 3.059 -4.763 1.00 88.69 81 THR A C 1
ATOM 459 O O . THR A 1 81 ? 5.814 3.198 -3.550 1.00 88.69 81 THR A O 1
ATOM 462 N N . ASP A 1 82 ? 5.104 3.580 -5.649 1.00 89.62 82 ASP A N 1
ATOM 463 C CA . ASP A 1 82 ? 3.949 4.407 -5.284 1.00 89.62 82 ASP A CA 1
ATOM 464 C C . ASP A 1 82 ? 2.939 3.634 -4.430 1.00 89.62 82 ASP A C 1
ATOM 466 O O . ASP A 1 82 ? 2.502 4.111 -3.380 1.00 89.62 82 ASP A O 1
ATOM 470 N N . ILE A 1 83 ? 2.601 2.404 -4.834 1.00 92.50 83 ILE A N 1
ATOM 471 C CA . ILE A 1 83 ? 1.700 1.525 -4.076 1.00 92.50 83 ILE A CA 1
ATOM 472 C C . ILE A 1 83 ? 2.283 1.234 -2.693 1.00 92.50 83 ILE A C 1
ATOM 474 O O . ILE A 1 83 ? 1.581 1.346 -1.686 1.00 92.50 83 ILE A O 1
ATOM 478 N N . LEU A 1 84 ? 3.566 0.875 -2.623 1.00 92.88 84 LEU A N 1
ATOM 479 C CA . LEU A 1 84 ? 4.223 0.569 -1.357 1.00 92.88 84 LEU A CA 1
ATOM 480 C C . LEU A 1 84 ? 4.314 1.805 -0.454 1.00 92.88 84 LEU A C 1
ATOM 482 O O . LEU A 1 84 ? 4.118 1.686 0.757 1.00 92.88 84 LEU A O 1
ATOM 486 N N . GLY A 1 85 ? 4.555 2.982 -1.032 1.00 92.12 85 GLY A N 1
ATOM 487 C CA . GLY A 1 85 ? 4.515 4.265 -0.338 1.00 92.12 85 GLY A CA 1
ATOM 488 C C . GLY A 1 85 ? 3.132 4.559 0.239 1.00 92.12 85 GLY A C 1
ATOM 489 O O . GLY A 1 85 ? 3.025 4.901 1.414 1.00 92.12 85 GLY A O 1
ATOM 490 N N . GLY A 1 86 ? 2.069 4.337 -0.538 1.00 91.25 86 GLY A N 1
ATOM 491 C CA . GLY A 1 86 ? 0.685 4.489 -0.084 1.00 91.25 86 GLY A CA 1
ATOM 492 C C . GLY A 1 86 ? 0.309 3.517 1.038 1.00 91.25 86 GLY A C 1
ATOM 493 O O . GLY A 1 86 ? -0.260 3.931 2.045 1.00 91.25 86 GLY A O 1
ATOM 494 N N . ILE A 1 87 ? 0.679 2.239 0.914 1.00 92.19 87 ILE A N 1
ATOM 495 C CA . ILE A 1 87 ? 0.436 1.223 1.951 1.00 92.19 87 ILE A CA 1
ATOM 496 C C . ILE A 1 87 ? 1.204 1.571 3.229 1.00 92.19 87 ILE A C 1
ATOM 498 O O . ILE A 1 87 ? 0.622 1.611 4.311 1.00 92.19 87 ILE A O 1
ATOM 502 N N . THR A 1 88 ? 2.501 1.859 3.115 1.00 91.19 88 THR A N 1
ATOM 503 C CA . THR A 1 88 ? 3.346 2.197 4.270 1.00 91.19 88 THR A CA 1
ATOM 504 C C . THR A 1 88 ? 2.868 3.485 4.934 1.00 91.19 88 THR A C 1
ATOM 506 O O . THR A 1 88 ? 2.779 3.539 6.158 1.00 91.19 88 THR A O 1
ATOM 509 N N . GLY A 1 89 ? 2.495 4.493 4.141 1.00 90.19 89 GLY A N 1
ATOM 510 C CA . GLY A 1 89 ? 1.922 5.750 4.615 1.00 90.19 89 GLY A CA 1
ATOM 511 C C . GLY A 1 89 ? 0.585 5.554 5.327 1.00 90.19 89 GLY A C 1
ATOM 512 O O . GLY A 1 89 ? 0.405 6.084 6.417 1.00 90.19 89 GLY A O 1
ATOM 513 N N . GLY A 1 90 ? -0.318 4.735 4.782 1.00 88.56 90 GLY A N 1
ATOM 514 C CA . GLY A 1 90 ? -1.604 4.424 5.415 1.00 88.56 90 GLY A CA 1
ATOM 515 C C . GLY A 1 90 ? -1.470 3.620 6.714 1.00 88.56 90 GLY A C 1
ATOM 516 O O . GLY A 1 90 ? -2.247 3.814 7.650 1.00 88.56 90 GLY A O 1
ATOM 517 N N . ILE A 1 91 ? -0.465 2.742 6.806 1.00 88.75 91 ILE A N 1
ATOM 518 C CA . ILE A 1 91 ? -0.158 1.989 8.031 1.00 88.75 91 ILE A CA 1
ATOM 519 C C . ILE A 1 91 ? 0.485 2.907 9.081 1.00 88.75 91 ILE A C 1
ATOM 521 O O . ILE A 1 91 ? 0.024 2.945 10.220 1.00 88.75 91 ILE A O 1
ATOM 525 N N . ALA A 1 92 ? 1.526 3.660 8.714 1.00 85.44 92 ALA A N 1
ATOM 526 C CA . ALA A 1 92 ? 2.263 4.533 9.631 1.00 85.44 92 ALA A CA 1
ATOM 527 C C . ALA A 1 92 ? 1.447 5.757 10.073 1.00 85.44 92 ALA A C 1
ATOM 529 O O . ALA A 1 92 ? 1.554 6.189 11.218 1.00 85.44 92 ALA A O 1
ATOM 530 N N . GLY A 1 93 ? 0.607 6.290 9.184 1.00 84.81 93 GLY A N 1
ATOM 531 C CA . GLY A 1 93 ? -0.323 7.382 9.469 1.00 84.81 93 GLY A CA 1
ATOM 532 C C . GLY A 1 93 ? -1.494 6.964 10.357 1.00 84.81 93 GLY A C 1
ATOM 533 O O . GLY A 1 93 ? -2.253 7.815 10.809 1.00 84.81 93 GLY A O 1
ATOM 534 N N . GLY A 1 94 ? -1.638 5.665 10.636 1.00 83.25 94 GLY A N 1
ATOM 535 C CA . GLY A 1 94 ? -2.673 5.155 11.520 1.00 83.25 94 GLY A CA 1
ATOM 536 C C . GLY A 1 94 ? -4.073 5.173 10.913 1.00 83.25 94 GLY A C 1
ATOM 537 O O . GLY A 1 94 ? -5.005 4.855 11.636 1.00 83.25 94 GLY A O 1
ATOM 538 N N . ASP A 1 95 ? -4.254 5.468 9.623 1.00 85.12 95 ASP A N 1
ATOM 539 C CA . ASP A 1 95 ? -5.569 5.449 8.961 1.00 85.12 95 ASP A CA 1
ATOM 540 C C . ASP A 1 95 ? -6.181 4.047 8.974 1.00 85.12 95 ASP A C 1
ATOM 542 O O . ASP A 1 95 ? -7.345 3.866 9.331 1.00 85.12 95 ASP A O 1
ATOM 546 N N . VAL A 1 96 ? -5.374 3.029 8.658 1.00 81.81 96 VAL A N 1
ATOM 547 C CA . VAL A 1 96 ? -5.805 1.624 8.717 1.00 81.81 96 VAL A CA 1
ATOM 548 C C . VAL A 1 96 ? -6.111 1.219 10.159 1.00 81.81 96 VAL A C 1
ATOM 550 O O . VAL A 1 96 ? -7.120 0.570 10.435 1.00 81.81 96 VAL A O 1
ATOM 553 N N . ILE A 1 97 ? -5.250 1.628 11.094 1.00 80.75 97 ILE A N 1
ATOM 554 C CA . ILE A 1 97 ? -5.387 1.292 12.514 1.00 80.75 97 ILE A CA 1
ATOM 555 C C . ILE A 1 97 ? -6.623 1.989 13.092 1.00 80.75 97 ILE A C 1
ATOM 557 O O . ILE A 1 97 ? -7.402 1.348 13.777 1.00 80.75 97 ILE A O 1
ATOM 561 N N . SER A 1 98 ? -6.854 3.262 12.781 1.00 82.44 98 SER A N 1
ATOM 562 C CA . SER A 1 98 ? -8.013 4.049 13.205 1.00 82.44 98 SER A CA 1
ATOM 563 C C . SER A 1 98 ? -9.300 3.498 12.590 1.00 82.44 98 SER A C 1
ATOM 565 O O . SER A 1 98 ? -10.256 3.224 13.312 1.00 82.44 98 SER A O 1
ATOM 567 N N . GLY A 1 99 ? -9.308 3.213 11.284 1.00 81.19 99 GLY A N 1
ATOM 568 C CA . GLY A 1 99 ? -10.468 2.649 10.593 1.00 81.19 99 GLY A CA 1
ATOM 569 C C . GLY A 1 99 ? -10.962 1.329 11.195 1.00 81.19 99 GLY A C 1
ATOM 570 O O . GLY A 1 99 ? -12.168 1.095 11.248 1.00 81.19 99 GLY A O 1
ATOM 571 N N . VAL A 1 100 ? -10.054 0.489 11.705 1.00 79.31 100 VAL A N 1
ATOM 572 C CA . VAL A 1 100 ? -10.401 -0.795 12.341 1.00 79.31 100 VAL A CA 1
ATOM 573 C C . VAL A 1 100 ? -10.548 -0.685 13.866 1.00 79.31 100 VAL A C 1
ATOM 575 O O . VAL A 1 100 ? -11.389 -1.365 14.452 1.00 79.31 100 VAL A O 1
ATOM 578 N N . ALA A 1 101 ? -9.766 0.162 14.538 1.00 77.81 101 ALA A N 1
ATOM 579 C CA . ALA A 1 101 ? -9.761 0.263 15.997 1.00 77.81 101 ALA A CA 1
ATOM 580 C C . ALA A 1 101 ? -10.924 1.094 16.551 1.00 77.81 101 ALA A C 1
ATOM 582 O O . ALA A 1 101 ? -11.396 0.781 17.641 1.00 77.81 101 ALA A O 1
ATOM 583 N N . GLN A 1 102 ? -11.412 2.118 15.838 1.00 82.50 102 GLN A N 1
ATOM 584 C CA . GLN A 1 102 ? -12.493 2.983 16.339 1.00 82.50 102 GLN A CA 1
ATOM 585 C C . GLN A 1 102 ? -13.778 2.195 16.674 1.00 82.50 102 GLN A C 1
ATOM 587 O O . GLN A 1 102 ? -14.269 2.329 17.796 1.00 82.50 102 GLN A O 1
ATOM 592 N N . PRO A 1 103 ? -14.299 1.302 15.803 1.00 83.19 103 PRO A N 1
ATOM 593 C CA . PRO A 1 103 ? -15.466 0.483 16.139 1.00 83.19 103 PRO A CA 1
ATOM 594 C C . PRO A 1 103 ? -15.224 -0.448 17.334 1.00 83.19 103 PRO A C 1
ATOM 596 O O . PRO A 1 103 ? -16.104 -0.617 18.175 1.00 83.19 103 PRO A O 1
ATOM 599 N N . ILE A 1 104 ? -14.022 -1.025 17.442 1.00 82.75 104 ILE A N 1
ATOM 600 C CA . ILE A 1 104 ? -13.654 -1.923 18.546 1.00 82.75 104 ILE A CA 1
ATOM 601 C C . ILE A 1 104 ? -13.612 -1.152 19.870 1.00 82.75 104 ILE A C 1
ATOM 603 O O . ILE A 1 104 ? -14.156 -1.622 20.866 1.00 82.75 104 ILE A O 1
ATOM 607 N N . GLN A 1 105 ? -13.031 0.048 19.882 1.00 76.31 105 GLN A N 1
ATOM 608 C CA . GLN A 1 105 ? -12.985 0.902 21.071 1.00 76.31 105 GLN A CA 1
ATOM 609 C C . GLN A 1 105 ? -14.376 1.365 21.508 1.00 76.31 105 GLN A C 1
ATOM 611 O O . GLN A 1 105 ? -14.656 1.407 22.703 1.00 76.31 105 GLN A O 1
ATOM 616 N N . ILE A 1 106 ? -15.275 1.647 20.561 1.00 80.50 106 ILE A N 1
ATOM 617 C CA . ILE A 1 106 ? -16.676 1.967 20.862 1.00 80.50 106 ILE A CA 1
ATOM 618 C C . ILE A 1 106 ? -17.363 0.780 21.546 1.00 80.50 106 ILE A C 1
ATOM 620 O O . ILE A 1 106 ? -18.032 0.964 22.563 1.00 80.50 106 ILE A O 1
ATOM 624 N N . VAL A 1 107 ? -17.177 -0.438 21.031 1.00 82.31 107 VAL A N 1
ATOM 625 C CA . VAL A 1 107 ? -17.776 -1.650 21.610 1.00 82.31 107 VAL A CA 1
ATOM 626 C C . VAL A 1 107 ? -17.210 -1.946 23.000 1.00 82.31 107 VAL A C 1
ATOM 628 O O . VAL A 1 107 ? -17.980 -2.177 23.932 1.00 82.31 107 VAL A O 1
ATOM 631 N N . VAL A 1 108 ? -15.887 -1.899 23.173 1.00 83.06 108 VAL A N 1
ATOM 632 C CA . VAL A 1 108 ? -15.232 -2.169 24.465 1.00 83.06 108 VAL A CA 1
ATOM 633 C C . VAL A 1 108 ? -15.570 -1.086 25.494 1.00 83.06 108 VAL A C 1
ATOM 635 O O . VAL A 1 108 ? -15.964 -1.410 26.612 1.00 83.06 108 VAL A O 1
ATOM 638 N N . GLY A 1 109 ? -15.499 0.193 25.117 1.00 83.94 109 GLY A N 1
ATOM 639 C CA . GLY A 1 109 ? -15.828 1.312 26.003 1.00 83.94 109 GLY A CA 1
ATOM 640 C C . GLY A 1 109 ? -17.289 1.303 26.456 1.00 83.94 109 GLY A C 1
ATOM 641 O O . GLY A 1 109 ? -17.567 1.483 27.640 1.00 83.94 109 GLY A O 1
ATOM 642 N N . SER A 1 110 ? -18.222 1.014 25.542 1.00 80.69 110 SER A N 1
ATOM 643 C CA . SER A 1 110 ? -19.650 0.900 25.878 1.00 80.69 110 SER A CA 1
ATOM 644 C C . SER A 1 110 ? -19.930 -0.296 26.790 1.00 80.69 110 SER A C 1
ATOM 646 O O . SER A 1 110 ? -20.724 -0.184 27.721 1.00 80.69 110 SER A O 1
ATOM 648 N N . SER A 1 111 ? -19.250 -1.425 26.556 1.00 85.50 111 SER A N 1
ATOM 649 C CA . SER A 1 111 ? -19.386 -2.629 27.385 1.00 85.50 111 SER A CA 1
ATOM 650 C C . SER A 1 111 ? -18.901 -2.386 28.815 1.00 85.50 111 SER A C 1
ATOM 652 O O . SER A 1 111 ? -19.574 -2.790 29.763 1.00 85.50 111 SER A O 1
ATOM 654 N N . ASN A 1 112 ? -17.787 -1.667 28.981 1.00 87.06 112 ASN A N 1
ATOM 655 C CA . ASN A 1 112 ? -17.286 -1.279 30.299 1.00 87.06 112 ASN A CA 1
ATOM 656 C C . ASN A 1 112 ? -18.278 -0.371 31.030 1.00 87.06 112 ASN A C 1
ATOM 658 O O . ASN A 1 112 ? -18.602 -0.657 32.170 1.00 87.06 112 ASN A O 1
ATOM 662 N N . LEU A 1 113 ? -18.861 0.634 30.364 1.00 88.75 113 LEU A N 1
ATOM 663 C CA . LEU A 1 113 ? -19.869 1.501 30.987 1.00 88.75 113 LEU A CA 1
ATOM 664 C C . LEU A 1 113 ? -21.107 0.720 31.458 1.00 88.75 113 LEU A C 1
ATOM 666 O O . LEU A 1 113 ? -21.630 0.972 32.541 1.00 88.75 113 LEU A O 1
ATOM 670 N N . THR A 1 114 ? -21.590 -0.238 30.656 1.00 89.31 114 THR A N 1
ATOM 671 C CA . THR A 1 114 ? -22.716 -1.090 31.071 1.00 89.31 114 THR A CA 1
ATOM 672 C C . THR A 1 114 ? -22.353 -2.017 32.224 1.00 89.31 114 THR A C 1
ATOM 674 O O . THR A 1 114 ? -23.198 -2.272 33.081 1.00 89.31 114 THR A O 1
ATOM 677 N N . LEU A 1 115 ? -21.113 -2.513 32.257 1.00 93.56 115 LEU A N 1
ATOM 678 C CA . LEU A 1 115 ? -20.633 -3.381 33.323 1.00 93.56 115 LEU A CA 1
ATOM 679 C C . LEU A 1 115 ? -20.421 -2.593 34.620 1.00 93.56 115 LEU A C 1
ATOM 681 O O . LEU A 1 115 ? -20.854 -3.070 35.661 1.00 93.56 115 LEU A O 1
ATOM 685 N N . ASP A 1 116 ? -19.862 -1.386 34.542 1.00 93.75 116 ASP A N 1
ATOM 686 C CA . ASP A 1 116 ? -19.699 -0.456 35.664 1.00 93.75 116 ASP A CA 1
ATOM 687 C C . ASP A 1 116 ? -21.064 -0.093 36.254 1.00 93.75 116 ASP A C 1
ATOM 689 O O . ASP A 1 116 ? -21.297 -0.281 37.443 1.00 93.75 116 ASP A O 1
ATOM 693 N N . LEU A 1 117 ? -22.027 0.313 35.417 1.00 94.25 117 LEU A N 1
ATOM 694 C CA . LEU A 1 117 ? -23.378 0.630 35.884 1.00 94.25 117 LEU A CA 1
ATOM 695 C C . LEU A 1 117 ? -24.071 -0.589 36.513 1.00 94.25 117 LEU A C 1
ATOM 697 O O . LEU A 1 117 ? -24.804 -0.459 37.494 1.00 94.25 117 LEU A O 1
ATOM 701 N N . LEU A 1 118 ? -23.870 -1.787 35.960 1.00 95.38 118 LEU A N 1
ATOM 702 C CA . LEU A 1 118 ? -24.400 -3.017 36.545 1.00 95.38 118 LEU A CA 1
ATOM 703 C C . LEU A 1 118 ? -23.734 -3.324 37.893 1.00 95.38 118 LEU A C 1
ATOM 705 O O . LEU A 1 118 ? -24.426 -3.685 38.843 1.00 95.38 118 LEU A O 1
ATOM 709 N N . GLN A 1 119 ? -22.416 -3.168 37.986 1.00 94.38 119 GLN A N 1
ATOM 710 C CA . GLN A 1 119 ? -21.654 -3.367 39.215 1.00 94.38 119 GLN A CA 1
ATOM 711 C C . GLN A 1 119 ? -22.063 -2.369 40.296 1.00 94.38 119 GLN A C 1
ATOM 713 O O . GLN A 1 119 ? -22.291 -2.792 41.425 1.00 94.38 119 GLN A O 1
ATOM 718 N N . ASP A 1 120 ? -22.251 -1.097 39.952 1.00 93.44 120 ASP A N 1
ATOM 719 C CA . ASP A 1 120 ? -22.733 -0.061 40.865 1.00 93.44 120 ASP A CA 1
ATOM 720 C C . ASP A 1 120 ? -24.133 -0.386 41.379 1.00 93.44 120 ASP A C 1
ATOM 722 O O . ASP A 1 120 ? -24.387 -0.346 42.582 1.00 93.44 120 ASP A O 1
ATOM 726 N N . ASN A 1 121 ? -25.049 -0.778 40.489 1.00 91.19 121 ASN A N 1
ATOM 727 C CA . ASN A 1 121 ? -26.401 -1.163 40.887 1.00 91.19 121 ASN A CA 1
ATOM 728 C C . ASN A 1 121 ? -26.402 -2.392 41.805 1.00 91.19 121 ASN A C 1
ATOM 730 O O . ASN A 1 121 ? -27.084 -2.390 42.828 1.00 91.19 121 ASN A O 1
ATOM 734 N N . MET A 1 122 ? -25.620 -3.427 41.484 1.00 90.69 122 MET A N 1
ATOM 735 C CA . MET A 1 122 ? -25.479 -4.603 42.348 1.00 90.69 122 MET A CA 1
ATOM 736 C C . MET A 1 122 ? -24.836 -4.243 43.690 1.00 90.69 122 MET A C 1
ATOM 738 O O . MET A 1 122 ? -25.332 -4.651 44.735 1.00 90.69 122 MET A O 1
ATOM 742 N N . SER A 1 123 ? -23.769 -3.446 43.676 1.00 90.31 123 SER A N 1
ATOM 743 C CA . SER A 1 123 ? -23.096 -2.957 44.879 1.00 90.31 123 SER A CA 1
ATOM 744 C C . SER A 1 123 ? -24.068 -2.191 45.769 1.00 90.31 123 SER A C 1
ATOM 746 O O . SER A 1 123 ? -24.145 -2.462 46.961 1.00 90.31 123 SER A O 1
ATOM 748 N N . ASN A 1 124 ? -24.899 -1.322 45.194 1.00 86.62 124 ASN A N 1
ATOM 749 C CA . ASN A 1 124 ? -25.920 -0.588 45.933 1.00 86.62 124 ASN A CA 1
ATOM 750 C C . ASN A 1 124 ? -26.967 -1.521 46.559 1.00 86.62 124 ASN A C 1
ATOM 752 O O . ASN A 1 124 ? -27.302 -1.338 47.725 1.00 86.62 124 ASN A O 1
ATOM 756 N N . ILE A 1 125 ? -27.429 -2.547 45.834 1.00 86.06 125 ILE A N 1
ATOM 757 C CA . ILE A 1 125 ? -28.387 -3.545 46.345 1.00 86.06 125 ILE A CA 1
ATOM 758 C C . ILE A 1 125 ? -27.800 -4.339 47.525 1.00 86.06 125 ILE A C 1
ATOM 76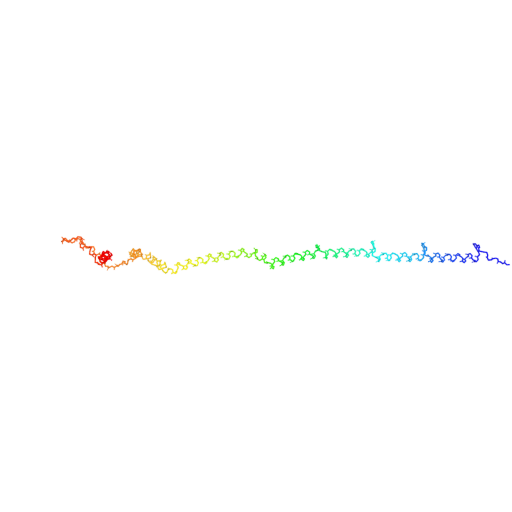0 O O . ILE A 1 125 ? -28.491 -4.565 48.519 1.00 86.06 125 ILE A O 1
ATOM 764 N N . PHE A 1 126 ? -26.533 -4.755 47.446 1.00 82.06 126 PHE A N 1
ATOM 765 C CA . PHE A 1 126 ? -25.903 -5.588 48.480 1.00 82.06 126 PHE A CA 1
ATOM 766 C C . PHE A 1 126 ? -25.261 -4.786 49.622 1.00 82.06 126 PHE A C 1
ATOM 768 O O . PHE A 1 126 ? -25.168 -5.284 50.740 1.00 82.06 126 PHE A O 1
ATOM 775 N N . SER A 1 127 ? -24.843 -3.544 49.370 1.00 79.94 127 SER A N 1
ATOM 776 C CA . SER A 1 127 ? -24.323 -2.623 50.386 1.00 79.94 127 SER A CA 1
ATOM 777 C C . SER A 1 127 ? -25.441 -1.978 51.199 1.00 79.94 127 SER A C 1
ATOM 779 O O . SER A 1 127 ? -25.196 -1.551 52.329 1.00 79.94 127 SER A O 1
ATOM 781 N N . SER A 1 128 ? -26.667 -1.903 50.671 1.00 70.06 128 SER A N 1
ATOM 782 C CA . SER A 1 128 ? -27.836 -1.605 51.490 1.00 70.06 128 SER A CA 1
ATOM 783 C C . SER A 1 128 ? -28.137 -2.823 52.366 1.00 70.06 128 SER A C 1
ATOM 785 O O . SER A 1 128 ? -28.969 -3.651 52.004 1.00 70.06 128 SER A O 1
ATOM 787 N N . GLY A 1 129 ? -27.443 -2.960 53.505 1.00 67.12 129 GLY A N 1
ATOM 788 C CA . GLY A 1 129 ? -27.604 -4.086 54.448 1.00 67.12 129 GLY A CA 1
ATOM 789 C C . GLY A 1 129 ? -29.071 -4.395 54.777 1.00 67.12 129 GLY A C 1
ATOM 790 O O . GLY A 1 129 ? -29.469 -5.547 54.897 1.00 67.12 129 GLY A O 1
ATOM 791 N N . ASN A 1 130 ? -29.908 -3.363 54.735 1.00 70.00 130 ASN A N 1
ATOM 792 C CA . ASN A 1 130 ? -31.352 -3.382 54.927 1.00 70.00 130 ASN A CA 1
ATOM 793 C C . ASN A 1 130 ? -32.112 -4.268 53.917 1.00 70.00 130 ASN A C 1
ATOM 795 O O . ASN A 1 130 ? -33.139 -4.843 54.264 1.00 70.00 130 ASN A O 1
ATOM 799 N N . VAL A 1 131 ? -31.662 -4.354 52.658 1.00 80.69 131 VAL A N 1
ATOM 800 C CA . VAL A 1 131 ? -32.360 -5.110 51.600 1.00 80.69 131 VAL A CA 1
ATOM 801 C C . VAL A 1 131 ? -32.115 -6.605 51.763 1.00 80.69 131 VAL A C 1
ATOM 803 O O . VAL A 1 131 ? -33.058 -7.392 51.682 1.00 80.69 131 VAL A O 1
ATOM 806 N N . LEU A 1 132 ? -30.869 -7.007 52.033 1.00 77.06 132 LEU A N 1
ATOM 807 C CA . LEU A 1 132 ? -30.530 -8.416 52.223 1.00 77.06 132 LEU A CA 1
ATOM 808 C C . LEU A 1 132 ? -31.078 -8.949 53.554 1.00 77.06 132 LEU A C 1
ATOM 810 O O . LEU A 1 132 ? -31.626 -10.052 53.596 1.00 77.06 132 LEU A O 1
ATOM 814 N N . GLU A 1 133 ? -31.006 -8.149 54.619 1.00 76.62 133 GLU A N 1
ATOM 815 C CA . GLU A 1 133 ? -31.645 -8.455 55.903 1.00 76.62 133 GLU A CA 1
ATOM 816 C C . GLU A 1 133 ? -33.174 -8.483 55.775 1.00 76.62 133 GLU A C 1
ATOM 818 O O . GLU A 1 133 ? -33.815 -9.427 56.231 1.00 76.62 133 GLU A O 1
ATOM 823 N N . GLY A 1 134 ? -33.767 -7.510 55.076 1.00 71.31 134 GL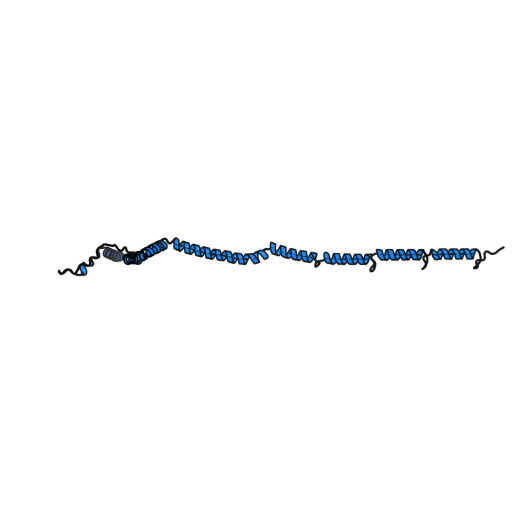Y A N 1
ATOM 824 C CA . GLY A 1 134 ? -35.207 -7.455 54.820 1.00 71.31 134 GLY A CA 1
ATOM 825 C C . GLY A 1 134 ? -35.725 -8.662 54.035 1.00 71.31 134 GLY A C 1
ATOM 826 O O . GLY A 1 134 ? -36.742 -9.247 54.407 1.00 71.31 134 GLY A O 1
ATOM 827 N N . LEU A 1 135 ? -35.005 -9.094 52.994 1.00 76.88 135 LEU A N 1
ATOM 828 C CA . LEU A 1 135 ? -35.354 -10.289 52.225 1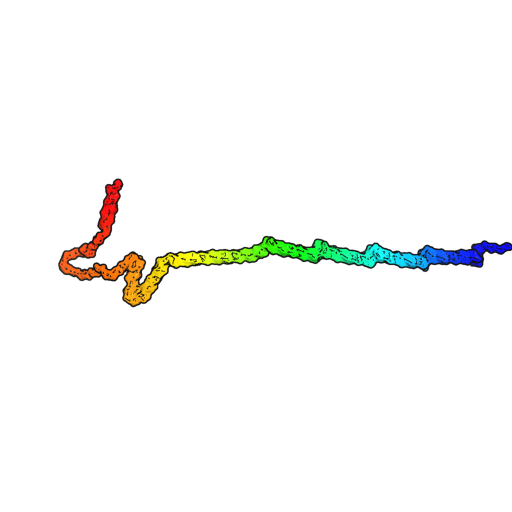.00 76.88 135 LEU A CA 1
ATOM 829 C C . LEU A 1 135 ? -35.173 -11.570 53.048 1.00 76.88 135 LEU A C 1
ATOM 831 O O . LEU A 1 135 ? -36.017 -12.459 52.983 1.00 76.88 135 LEU A O 1
ATOM 835 N N . THR A 1 136 ? -34.112 -11.659 53.853 1.00 75.56 136 THR A N 1
ATOM 836 C CA . THR A 1 136 ? -33.871 -12.806 54.744 1.00 75.56 136 THR A CA 1
ATOM 837 C C . THR A 1 136 ? -34.980 -12.944 55.783 1.00 75.56 136 THR A C 1
ATOM 839 O O . THR A 1 136 ? -35.456 -14.053 56.029 1.00 75.56 136 THR A O 1
ATOM 842 N N . ASN A 1 137 ? -35.436 -11.825 56.344 1.00 70.06 137 ASN A N 1
ATOM 843 C CA . ASN A 1 137 ? -36.560 -11.795 57.273 1.00 70.06 137 ASN A CA 1
ATOM 844 C C . ASN A 1 137 ? -37.866 -12.204 56.577 1.00 70.06 137 ASN A C 1
ATOM 846 O O . ASN A 1 137 ? -38.604 -13.025 57.109 1.00 70.06 137 ASN A O 1
ATOM 850 N N . LEU A 1 138 ? -38.127 -11.718 55.358 1.00 70.31 138 LEU A N 1
ATOM 851 C CA . LEU A 1 138 ? -39.318 -12.094 54.587 1.00 70.31 138 LEU A CA 1
ATOM 852 C C . LEU A 1 138 ? -39.331 -13.581 54.183 1.00 70.31 138 LEU A C 1
ATOM 854 O O . LEU A 1 138 ? -40.378 -14.224 54.205 1.00 70.31 138 LEU A O 1
ATOM 858 N N . VAL A 1 139 ? -38.175 -14.144 53.826 1.00 71.88 139 VAL A N 1
ATOM 859 C CA . VAL A 1 139 ? -38.039 -15.571 53.493 1.00 71.88 139 VAL A CA 1
ATOM 860 C C . VAL A 1 139 ? -38.264 -16.450 54.724 1.00 71.88 139 VAL A C 1
ATOM 862 O O . VAL A 1 139 ? -38.945 -17.467 54.605 1.00 71.88 139 VAL A O 1
ATOM 865 N N . HIS A 1 140 ? -37.753 -16.060 55.896 1.00 67.88 140 HIS A N 1
ATOM 866 C CA . HIS A 1 140 ? -38.053 -16.763 57.150 1.00 67.88 140 HIS A CA 1
ATOM 867 C C . HIS A 1 140 ? -39.549 -16.713 57.473 1.00 67.88 140 HIS A C 1
ATOM 869 O O . HIS A 1 140 ? -40.161 -17.750 57.692 1.00 67.88 140 HIS A O 1
ATOM 875 N N . VAL A 1 141 ? -40.168 -15.539 57.354 1.00 63.34 141 VAL A N 1
ATOM 876 C CA . VAL A 1 141 ? -41.614 -15.352 57.528 1.00 63.34 141 VAL A CA 1
ATOM 877 C C . VAL A 1 141 ? -42.458 -16.249 56.616 1.00 63.34 141 VAL A C 1
ATOM 879 O O . VAL A 1 141 ? -43.459 -16.798 57.063 1.00 63.34 141 VAL A O 1
ATOM 882 N N . ASN A 1 142 ? -42.082 -16.412 55.346 1.00 61.88 142 ASN A N 1
ATOM 883 C CA . ASN A 1 142 ? -42.822 -17.272 54.415 1.00 61.88 142 ASN A CA 1
ATOM 884 C C . ASN A 1 142 ? -42.585 -18.775 54.646 1.00 61.88 142 ASN A C 1
ATOM 886 O O . ASN A 1 142 ? -43.427 -19.578 54.246 1.00 61.88 142 ASN A O 1
ATOM 890 N N . ASN A 1 143 ? -41.455 -19.160 55.246 1.00 66.00 143 ASN A N 1
ATOM 891 C CA . ASN A 1 143 ? -41.130 -20.558 55.545 1.00 66.00 143 ASN A CA 1
ATOM 892 C C . ASN A 1 143 ? -41.615 -21.015 56.931 1.00 66.00 143 ASN A C 1
ATOM 894 O O . ASN A 1 143 ? -41.708 -22.222 57.160 1.00 66.00 143 ASN A O 1
ATOM 898 N N . ASP A 1 144 ? -41.971 -20.090 57.824 1.00 62.19 144 ASP A N 1
ATOM 899 C CA . ASP A 1 144 ? -42.586 -20.401 59.113 1.00 62.19 144 ASP A CA 1
ATOM 900 C C . ASP A 1 144 ? -44.085 -20.705 58.929 1.00 62.19 144 ASP A C 1
ATOM 902 O O . ASP A 1 144 ? -44.963 -19.839 58.992 1.00 62.19 144 ASP A O 1
ATOM 906 N N . ASN A 1 145 ? -44.387 -21.985 58.702 1.00 60.53 145 ASN A N 1
ATOM 907 C CA . ASN A 1 145 ? -45.741 -22.528 58.534 1.00 60.53 145 ASN A CA 1
ATOM 908 C C . ASN A 1 145 ? -46.480 -22.768 59.874 1.00 60.53 145 ASN A C 1
ATOM 910 O O . ASN A 1 145 ? -47.455 -23.517 59.921 1.00 60.53 145 ASN A O 1
ATOM 914 N N . ASP A 1 146 ? -46.023 -22.134 60.959 1.00 59.31 146 ASP A N 1
ATOM 915 C CA . ASP A 1 146 ? -46.492 -22.375 62.334 1.00 59.31 146 ASP A CA 1
ATOM 916 C C . ASP A 1 146 ? -47.432 -21.268 62.865 1.00 59.31 146 ASP A C 1
ATOM 918 O O . ASP A 1 146 ? -47.679 -21.163 64.063 1.00 59.31 146 ASP A O 1
ATOM 922 N N . GLY A 1 147 ? -48.001 -20.435 61.984 1.00 56.19 147 GLY A N 1
ATOM 923 C CA . GLY A 1 147 ? -49.050 -19.460 62.335 1.00 56.19 147 GLY A CA 1
ATOM 924 C C . GLY A 1 147 ? -48.570 -18.130 62.936 1.00 56.19 147 GLY A C 1
ATOM 925 O O . GLY A 1 147 ? -49.380 -17.223 63.107 1.00 56.19 147 GLY A O 1
ATOM 926 N N . ASN A 1 148 ? -47.265 -17.968 63.174 1.00 59.62 148 ASN A N 1
ATOM 927 C CA . ASN A 1 148 ? -46.654 -16.735 63.703 1.00 59.62 148 ASN A CA 1
ATOM 928 C C . ASN A 1 148 ? -46.204 -15.749 62.608 1.00 59.62 148 ASN A C 1
ATOM 930 O O . ASN A 1 148 ? -45.737 -14.647 62.893 1.00 59.62 148 ASN A O 1
ATOM 934 N N . SER A 1 149 ? -46.357 -16.129 61.342 1.00 64.12 149 SER A N 1
ATOM 935 C CA . SER A 1 149 ? -45.918 -15.358 60.180 1.00 64.12 149 SER A CA 1
ATOM 936 C C . SER A 1 149 ? -46.655 -14.021 60.039 1.00 64.12 149 SER A C 1
ATOM 938 O O . SER A 1 149 ? -46.057 -13.046 59.595 1.00 64.12 149 SER A O 1
ATOM 940 N N . VAL A 1 150 ? -47.903 -13.909 60.507 1.00 60.72 150 VAL A N 1
ATOM 941 C CA . VAL A 1 150 ? -48.657 -12.639 60.491 1.00 60.72 150 VAL A CA 1
ATOM 942 C C . VAL A 1 150 ? -48.071 -11.603 61.459 1.00 60.72 150 VAL A C 1
ATOM 944 O O . VAL A 1 150 ? -47.941 -10.440 61.081 1.00 60.72 150 VAL A O 1
ATOM 947 N N . ASP A 1 151 ? -47.651 -12.008 62.660 1.00 64.25 151 ASP A N 1
ATOM 948 C CA . ASP A 1 151 ? -47.042 -11.105 63.651 1.00 64.25 151 ASP A CA 1
ATOM 949 C C . ASP A 1 151 ? -45.678 -10.592 63.182 1.00 64.25 151 ASP A C 1
ATOM 951 O O . ASP A 1 151 ? -45.338 -9.419 63.357 1.00 64.25 151 ASP A O 1
ATOM 955 N N . SER A 1 152 ? -44.909 -11.455 62.521 1.00 64.69 152 SER A N 1
ATOM 956 C CA . SER A 1 152 ? -43.629 -11.086 61.927 1.00 64.69 152 SER A CA 1
ATOM 957 C C . SER A 1 152 ? -43.791 -10.178 60.701 1.00 64.69 152 SER A C 1
ATOM 959 O O . SER A 1 152 ? -43.036 -9.216 60.568 1.00 64.69 152 SER A O 1
ATOM 961 N N . ILE A 1 153 ? -44.802 -10.406 59.847 1.00 66.88 153 ILE A N 1
ATOM 962 C CA . ILE A 1 153 ? -45.161 -9.492 58.743 1.00 66.88 153 ILE A CA 1
ATOM 963 C C . ILE A 1 153 ? -45.575 -8.123 59.291 1.00 66.88 153 ILE A C 1
ATOM 965 O O . ILE A 1 153 ? -45.122 -7.096 58.785 1.00 66.88 153 ILE A O 1
ATOM 969 N N . LEU A 1 154 ? -46.410 -8.090 60.334 1.00 62.12 154 LEU A N 1
ATOM 970 C CA . LEU A 1 154 ? -46.918 -6.849 60.915 1.00 62.12 154 LEU A CA 1
ATOM 971 C C . LEU A 1 154 ? -45.792 -6.025 61.552 1.00 62.12 154 LEU A C 1
ATOM 973 O O . LEU A 1 154 ? -45.695 -4.835 61.278 1.00 62.12 154 LEU A O 1
ATOM 977 N N . ASN A 1 155 ? -44.877 -6.665 62.283 1.00 65.69 155 ASN A N 1
ATOM 978 C CA . ASN A 1 155 ? -43.685 -6.027 62.849 1.00 65.69 155 ASN A CA 1
ATOM 979 C C . ASN A 1 155 ? -42.771 -5.400 61.775 1.00 65.69 155 ASN A C 1
ATOM 981 O O . ASN A 1 155 ? -42.256 -4.298 61.961 1.00 65.69 155 ASN A O 1
ATOM 985 N N . ILE A 1 156 ? -42.602 -6.067 60.626 1.00 64.75 156 ILE A N 1
ATOM 986 C CA . ILE A 1 156 ? -41.822 -5.544 59.490 1.00 64.75 156 ILE A CA 1
ATOM 987 C C . ILE A 1 156 ? -42.514 -4.331 58.846 1.00 64.75 156 ILE A C 1
ATOM 989 O O . ILE A 1 156 ? -41.842 -3.372 58.474 1.00 64.75 156 ILE A O 1
ATOM 993 N N . ILE A 1 157 ? -43.846 -4.348 58.718 1.00 57.28 157 ILE A N 1
ATOM 994 C CA . ILE A 1 157 ? -44.618 -3.277 58.064 1.00 57.28 157 ILE A CA 1
ATOM 995 C C . ILE A 1 157 ? -44.790 -2.052 58.971 1.00 57.28 157 ILE A C 1
ATOM 997 O O . ILE A 1 157 ? -44.742 -0.921 58.488 1.00 57.28 157 ILE A O 1
ATOM 1001 N N . THR A 1 158 ? -45.009 -2.247 60.272 1.00 59.12 158 THR A N 1
ATOM 1002 C CA . THR A 1 158 ? -45.327 -1.155 61.205 1.00 59.12 158 THR A CA 1
ATOM 1003 C C . THR A 1 158 ? -44.121 -0.679 62.012 1.00 59.12 158 THR A C 1
ATOM 1005 O O . THR A 1 158 ? -44.224 0.327 62.712 1.00 59.12 158 THR A O 1
ATOM 1008 N N . GLY A 1 159 ? -42.982 -1.381 61.936 1.00 55.91 159 GLY A N 1
ATOM 1009 C CA . GLY A 1 159 ? -41.773 -1.073 62.705 1.00 55.91 159 GLY A CA 1
ATOM 1010 C C . GLY A 1 159 ? -41.948 -1.213 64.220 1.00 55.91 159 GLY A C 1
ATOM 1011 O O . GLY A 1 159 ? -41.125 -0.713 64.986 1.00 55.91 159 GLY A O 1
ATOM 1012 N N . THR A 1 160 ? -43.025 -1.858 64.670 1.00 50.75 160 THR A N 1
ATOM 1013 C CA . THR A 1 160 ? -43.336 -2.039 66.088 1.00 50.75 160 THR A CA 1
ATOM 1014 C C . THR A 1 160 ? -43.335 -3.513 66.427 1.00 50.75 160 THR A C 1
ATOM 1016 O O . THR A 1 160 ? -44.159 -4.267 65.909 1.00 50.75 160 THR A O 1
ATOM 1019 N N . VAL A 1 161 ? -42.444 -3.884 67.348 1.00 44.84 161 VAL A N 1
ATOM 1020 C CA . VAL A 1 161 ? -42.369 -5.220 67.935 1.00 44.84 161 VAL A CA 1
ATOM 1021 C C . VAL A 1 161 ? -43.748 -5.656 68.419 1.00 44.84 161 VAL A C 1
ATOM 1023 O O . VAL A 1 161 ? -44.284 -5.084 69.369 1.00 44.84 161 VAL A O 1
ATOM 1026 N N . SER A 1 162 ? -44.308 -6.695 67.791 1.00 51.94 162 SER A N 1
ATOM 1027 C CA . SER A 1 162 ? -45.315 -7.522 68.449 1.00 51.94 162 SER A CA 1
ATOM 1028 C C . SER A 1 162 ? -44.639 -8.113 69.676 1.00 51.94 162 SER A C 1
ATOM 1030 O O . SER A 1 162 ? -43.890 -9.087 69.593 1.00 51.94 162 SER A O 1
ATOM 1032 N N . SER A 1 163 ? -44.856 -7.489 70.831 1.00 47.84 163 SER A N 1
ATOM 1033 C CA . SER A 1 163 ? -44.632 -8.154 72.097 1.00 47.84 163 SER A CA 1
ATOM 1034 C C . SER A 1 163 ? -45.670 -9.264 72.183 1.00 47.84 163 SER A C 1
ATOM 1036 O O . SER A 1 163 ? -46.800 -9.072 72.633 1.00 47.84 163 SER A O 1
ATOM 1038 N N . SER A 1 164 ? -45.278 -10.463 71.748 1.00 56.06 164 SER A N 1
ATOM 1039 C CA . SER A 1 164 ? -45.887 -11.673 72.273 1.00 56.06 164 SER A CA 1
ATOM 1040 C C . SER A 1 164 ? -45.874 -11.523 73.794 1.00 56.06 164 SER A C 1
ATOM 1042 O O . SER A 1 164 ? -44.821 -11.553 74.430 1.00 56.06 164 SER A O 1
ATOM 1044 N N . THR A 1 165 ? -47.058 -11.354 74.379 1.00 50.72 165 THR A N 1
ATOM 1045 C CA . THR A 1 165 ? -47.306 -11.327 75.828 1.00 50.72 165 THR A CA 1
ATOM 1046 C C . THR A 1 165 ? -47.074 -9.999 76.568 1.00 50.72 165 THR A C 1
ATOM 1048 O O . THR A 1 165 ? -46.420 -9.968 77.609 1.00 50.72 165 THR A O 1
ATOM 1051 N N . SER A 1 166 ? -47.731 -8.908 76.158 1.00 50.78 166 SER A N 1
ATOM 1052 C CA . SER A 1 166 ? -48.239 -7.972 77.176 1.00 50.78 166 SER A CA 1
ATOM 1053 C C . SER A 1 166 ? -49.618 -7.407 76.838 1.00 50.78 166 SER A C 1
ATOM 1055 O O . SER A 1 166 ? -49.766 -6.461 76.073 1.00 50.78 166 SER A O 1
ATOM 1057 N N . GLY A 1 167 ? -50.632 -7.970 77.495 1.00 48.09 167 GLY A N 1
ATOM 1058 C CA . GLY A 1 167 ? -51.554 -7.106 78.226 1.00 48.09 167 GLY A CA 1
ATOM 1059 C C . GLY A 1 167 ? -52.794 -6.574 77.518 1.00 48.09 167 GLY A C 1
ATOM 1060 O O . GLY A 1 167 ? -53.374 -5.632 78.043 1.00 48.09 167 GLY A O 1
ATOM 1061 N N . ILE A 1 168 ? -53.278 -7.174 76.427 1.00 46.47 168 ILE A N 1
ATOM 1062 C CA . ILE A 1 168 ? -54.693 -6.987 76.055 1.00 46.47 168 ILE A CA 1
ATOM 1063 C C . ILE A 1 168 ? -55.463 -8.246 76.443 1.00 46.47 168 ILE A C 1
ATOM 1065 O O . ILE A 1 168 ? -55.883 -9.048 75.614 1.00 46.47 168 ILE A O 1
ATOM 1069 N N . ALA A 1 169 ? -55.625 -8.427 77.754 1.00 44.59 169 ALA A N 1
ATOM 1070 C CA . ALA A 1 169 ? -56.732 -9.221 78.251 1.00 44.59 169 ALA A CA 1
ATOM 1071 C C . ALA A 1 169 ? -58.001 -8.437 77.905 1.00 44.59 169 ALA A C 1
ATOM 1073 O O . ALA A 1 169 ? -58.303 -7.425 78.537 1.00 44.59 169 ALA A O 1
ATOM 1074 N N . VAL A 1 170 ? -58.719 -8.870 76.868 1.00 44.09 170 VAL A N 1
ATOM 1075 C CA . VAL A 1 170 ? -60.094 -8.426 76.638 1.00 44.09 170 VAL A CA 1
ATOM 1076 C C . VAL A 1 170 ? -60.914 -9.042 77.768 1.00 44.09 170 VAL A C 1
ATOM 1078 O O . VAL A 1 170 ? -61.402 -10.163 77.665 1.00 44.09 170 VAL A O 1
ATOM 1081 N N . GLY A 1 171 ? -60.931 -8.361 78.914 1.00 40.97 171 GLY A N 1
ATOM 1082 C CA . GLY A 1 171 ? -61.734 -8.753 80.057 1.00 40.97 171 GLY A CA 1
ATOM 1083 C C . GLY A 1 171 ? -63.203 -8.673 79.670 1.00 40.97 171 GLY A C 1
ATOM 1084 O O . GLY A 1 171 ? -63.668 -7.624 79.223 1.00 40.97 171 GLY A O 1
ATOM 1085 N N . GLU A 1 172 ? -63.910 -9.789 79.832 1.00 49.53 172 GLU A N 1
ATOM 1086 C CA . GLU A 1 172 ? -65.369 -9.863 79.805 1.00 49.53 172 GLU A CA 1
ATOM 1087 C C . GLU A 1 172 ? -65.959 -8.656 80.571 1.00 49.53 172 GLU A C 1
ATOM 1089 O O . GLU A 1 172 ? -65.452 -8.336 81.657 1.00 49.53 172 GLU A O 1
ATOM 1094 N N . PRO A 1 173 ? -66.995 -7.962 80.058 1.00 43.09 173 PRO A N 1
ATOM 1095 C CA . PRO A 1 173 ? -67.538 -6.779 80.717 1.00 43.09 173 PRO A CA 1
ATOM 1096 C C . PRO A 1 173 ? -68.001 -7.145 82.136 1.00 43.09 173 PRO A C 1
ATOM 1098 O O . PRO A 1 173 ? -68.987 -7.860 82.314 1.00 43.09 173 PRO A O 1
ATOM 1101 N N . HIS A 1 174 ? -67.276 -6.695 83.164 1.00 45.25 174 HIS A N 1
ATOM 1102 C CA . HIS A 1 174 ? -67.630 -7.000 84.548 1.00 45.25 174 HIS A CA 1
ATOM 1103 C C . HIS A 1 174 ? -68.964 -6.313 84.922 1.00 45.25 174 HIS A C 1
ATOM 1105 O O . HIS A 1 174 ? -69.186 -5.162 84.543 1.00 45.25 174 HIS A O 1
ATOM 1111 N N . PRO A 1 175 ? -69.844 -6.951 85.721 1.00 50.34 175 PRO A N 1
ATOM 1112 C CA . PRO A 1 175 ? -71.245 -6.538 85.887 1.00 50.34 175 PRO A CA 1
ATOM 1113 C C . PRO A 1 175 ? -71.455 -5.327 86.811 1.00 50.34 175 PRO A C 1
ATOM 1115 O O . PRO A 1 175 ? -72.591 -4.948 87.086 1.00 50.34 175 PRO A O 1
ATOM 1118 N N . ASN A 1 176 ? -70.381 -4.714 87.314 1.00 57.50 176 ASN A N 1
ATOM 1119 C CA . ASN A 1 176 ? -70.450 -3.749 88.408 1.00 57.50 176 ASN A CA 1
ATOM 1120 C C . ASN A 1 176 ? -69.809 -2.406 88.007 1.00 57.50 176 ASN A C 1
ATOM 1122 O O . ASN A 1 176 ? -68.827 -1.974 88.598 1.00 57.50 176 ASN A O 1
ATOM 1126 N N . GLY A 1 177 ? -70.384 -1.748 86.996 1.00 56.12 177 GLY A N 1
ATOM 1127 C CA . GLY A 1 177 ? -70.500 -0.280 86.943 1.00 56.12 177 GLY A CA 1
ATOM 1128 C C . GLY A 1 177 ? -69.267 0.587 86.641 1.00 56.12 177 GLY A C 1
ATOM 1129 O O . GLY A 1 177 ? -69.351 1.792 86.866 1.00 56.12 177 GLY A O 1
ATOM 1130 N N . GLY A 1 178 ? -68.159 0.047 86.129 1.00 54.66 178 GLY A N 1
ATOM 1131 C CA . GLY A 1 178 ? -67.032 0.859 85.636 1.00 54.66 178 GLY A CA 1
ATOM 1132 C C . GLY A 1 178 ? -67.281 1.412 84.225 1.00 54.66 178 GLY A C 1
ATOM 1133 O O . GLY A 1 178 ? -67.795 0.700 83.363 1.00 54.66 178 GLY A O 1
ATOM 1134 N N . SER A 1 179 ? -66.937 2.680 83.978 1.00 51.12 179 SER A N 1
ATOM 1135 C CA . SER A 1 179 ? -67.061 3.313 82.655 1.00 51.12 179 SER A CA 1
ATOM 1136 C C . SER A 1 179 ? -66.048 2.719 81.670 1.00 51.12 179 SER A C 1
ATOM 1138 O O . SER A 1 179 ? -64.888 2.521 82.017 1.00 51.12 179 SER A O 1
ATOM 1140 N N . ILE A 1 180 ? -66.449 2.522 80.407 1.00 47.91 180 ILE A N 1
ATOM 1141 C CA . ILE A 1 180 ? -65.577 2.073 79.296 1.00 47.91 180 ILE A CA 1
ATOM 1142 C C . ILE A 1 180 ? -64.334 2.978 79.135 1.00 47.91 180 ILE A C 1
ATOM 1144 O O . ILE A 1 180 ? -63.321 2.567 78.577 1.00 47.91 180 ILE A O 1
ATOM 1148 N N . THR A 1 181 ? -64.377 4.201 79.666 1.00 46.50 181 THR A N 1
ATOM 1149 C CA . THR A 1 181 ? -63.248 5.140 79.685 1.00 46.50 181 THR A CA 1
ATOM 1150 C C . THR A 1 181 ? -62.079 4.712 80.577 1.00 46.50 181 THR A C 1
ATOM 1152 O O . THR A 1 181 ? -60.978 5.200 80.350 1.00 46.50 181 THR A O 1
ATOM 1155 N N . ASP A 1 182 ? -62.262 3.783 81.523 1.00 46.97 182 ASP A N 1
ATOM 1156 C CA . ASP A 1 182 ? -61.147 3.210 82.301 1.00 46.97 182 ASP A CA 1
ATOM 1157 C C . ASP A 1 182 ? -60.299 2.217 81.481 1.00 46.97 182 ASP A C 1
ATOM 1159 O O . ASP A 1 182 ? -59.200 1.848 81.891 1.00 46.97 182 ASP A O 1
ATOM 1163 N N . LEU A 1 183 ? -60.767 1.803 80.295 1.00 48.25 183 LEU A N 1
ATOM 1164 C CA . LEU A 1 183 ? -60.042 0.876 79.421 1.00 48.25 183 LEU A CA 1
ATOM 1165 C C . LEU A 1 183 ? -58.942 1.564 78.595 1.00 48.25 183 LEU A C 1
ATOM 1167 O O . LEU A 1 183 ? -58.036 0.895 78.103 1.00 48.25 183 LEU A O 1
ATOM 1171 N N . ILE A 1 184 ? -58.975 2.895 78.466 1.00 52.78 184 ILE A N 1
ATOM 1172 C CA . ILE A 1 184 ? -57.919 3.663 77.792 1.00 52.78 184 ILE A CA 1
ATOM 1173 C C . ILE A 1 184 ? -57.182 4.501 78.834 1.00 52.78 184 ILE A C 1
ATOM 1175 O O . ILE A 1 184 ? -57.194 5.730 78.824 1.00 52.78 184 ILE A O 1
ATOM 1179 N N . SER A 1 185 ? -56.487 3.818 79.742 1.00 48.41 185 SER A N 1
ATOM 1180 C CA . SER A 1 185 ? -55.408 4.451 80.492 1.00 48.41 185 SER A CA 1
ATOM 1181 C C . SER A 1 185 ? -54.216 4.624 79.545 1.00 48.41 185 SER A C 1
ATOM 1183 O O . SER A 1 185 ? -53.296 3.807 79.528 1.00 48.41 185 SER A O 1
ATOM 1185 N N . VAL A 1 186 ? -54.233 5.677 78.716 1.00 47.84 186 VAL A N 1
ATOM 1186 C CA . VAL A 1 186 ? -53.033 6.150 78.003 1.00 47.84 186 VAL A CA 1
ATOM 1187 C C . VAL A 1 186 ? -52.053 6.678 79.043 1.00 47.84 186 VAL A C 1
ATOM 1189 O O . VAL A 1 186 ? -51.981 7.870 79.335 1.00 47.84 186 VAL A O 1
ATOM 1192 N N . SER A 1 187 ? -51.303 5.754 79.638 1.00 49.19 187 SER A N 1
ATOM 1193 C CA . SER A 1 187 ? -50.164 6.071 80.478 1.00 49.19 187 SER A CA 1
ATOM 1194 C C . SER A 1 187 ? -49.072 6.694 79.605 1.00 49.19 187 SER A C 1
ATOM 1196 O O . SER A 1 187 ? -48.228 5.999 79.049 1.00 49.19 187 SER A O 1
ATOM 1198 N N . SER A 1 188 ? -49.090 8.026 79.550 1.00 50.84 188 SER A N 1
ATOM 1199 C CA . SER A 1 188 ? -47.890 8.848 79.745 1.00 50.84 188 SER A CA 1
ATOM 1200 C C . SER A 1 188 ? -46.820 8.783 78.640 1.00 50.84 188 SER A C 1
ATOM 1202 O O . SER A 1 188 ? -45.686 8.391 78.913 1.00 50.84 188 SER A O 1
ATOM 1204 N N . PRO A 1 189 ? -47.138 9.164 77.385 1.00 51.09 189 PRO A N 1
ATOM 1205 C CA . PRO A 1 189 ? -46.244 10.122 76.699 1.00 51.09 189 PRO A CA 1
ATOM 1206 C C . PRO A 1 189 ? -46.938 11.311 75.994 1.00 51.09 189 PRO A C 1
ATOM 1208 O O . PRO A 1 189 ? -46.309 12.352 75.813 1.00 51.09 189 PRO A O 1
ATOM 1211 N N . LEU A 1 190 ? -48.219 11.213 75.600 1.00 45.84 190 LEU A N 1
ATOM 1212 C CA . LEU A 1 190 ? -48.886 12.268 74.802 1.00 45.84 190 LEU A CA 1
ATOM 1213 C C . LEU A 1 190 ? -49.306 13.513 75.605 1.00 45.84 190 LEU A C 1
ATOM 1215 O O . LEU A 1 190 ? -49.344 14.619 75.061 1.00 45.84 190 LEU A O 1
ATOM 1219 N N . THR A 1 191 ? -49.594 13.367 76.898 1.00 52.47 191 THR A N 1
ATOM 1220 C CA . THR A 1 191 ? -49.914 14.498 77.787 1.00 52.47 191 THR A CA 1
ATOM 1221 C C . THR A 1 191 ? -48.710 15.419 77.987 1.00 52.47 191 THR A C 1
ATOM 1223 O O . THR A 1 191 ? -48.851 16.635 77.900 1.00 52.47 191 THR A O 1
ATOM 1226 N N . SER A 1 192 ? -47.504 14.856 78.118 1.00 49.72 192 SER A N 1
ATOM 1227 C CA . SER A 1 192 ? -46.261 15.634 78.242 1.00 49.72 192 SER A CA 1
ATOM 1228 C C . SER A 1 192 ? -45.900 16.404 76.967 1.00 49.72 192 SER A C 1
ATOM 1230 O O . SER A 1 192 ? -45.298 17.473 77.053 1.00 49.72 192 SER A O 1
ATOM 1232 N N . LEU A 1 193 ? -46.257 15.886 75.785 1.00 54.47 193 LEU A N 1
ATOM 1233 C CA . LEU A 1 193 ? -46.042 16.590 74.517 1.00 54.47 193 LEU A CA 1
ATOM 1234 C C . LEU A 1 193 ? -46.995 17.785 74.369 1.00 54.47 193 LEU A C 1
ATOM 1236 O O . LEU A 1 193 ? -46.604 18.827 73.849 1.00 54.47 193 LEU A O 1
ATOM 1240 N N . THR A 1 194 ? -48.225 17.646 74.867 1.00 55.34 194 THR A N 1
ATOM 1241 C CA . THR A 1 194 ? -49.246 18.701 74.835 1.00 55.34 194 THR A CA 1
ATOM 1242 C C . THR A 1 194 ? -48.838 19.870 75.735 1.00 55.34 194 THR A C 1
ATOM 1244 O O . THR A 1 194 ? -48.826 21.013 75.282 1.00 55.34 194 THR A O 1
ATOM 1247 N N . ASP A 1 195 ? -48.386 19.593 76.959 1.00 55.09 195 ASP A N 1
ATOM 1248 C CA . ASP A 1 195 ? -47.915 20.636 77.880 1.00 55.09 195 ASP A CA 1
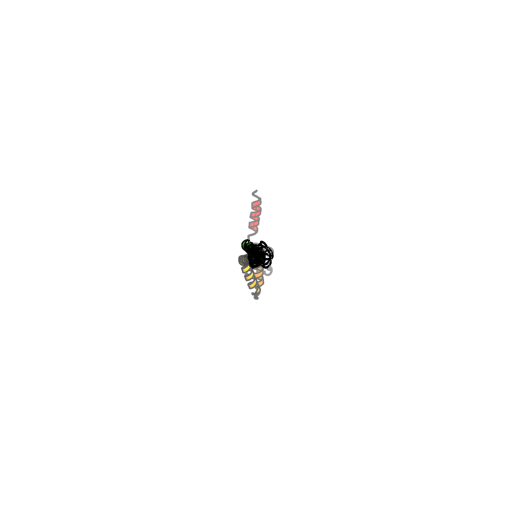ATOM 1249 C C . ASP A 1 195 ? -46.674 21.378 77.360 1.00 55.09 195 ASP A C 1
ATOM 1251 O O . ASP A 1 195 ? -46.573 22.597 77.509 1.00 55.09 195 ASP A O 1
ATOM 1255 N N . HIS A 1 196 ? -45.744 20.690 76.688 1.00 53.97 196 HIS A N 1
ATOM 1256 C CA . HIS A 1 196 ? -44.588 21.358 76.083 1.00 53.97 196 HIS A CA 1
ATOM 1257 C C . HIS A 1 196 ? -44.934 22.167 74.829 1.00 53.97 196 HIS A C 1
ATOM 1259 O O . HIS A 1 196 ? -44.391 23.259 74.650 1.00 53.97 196 HIS A O 1
ATOM 1265 N N . LEU A 1 197 ? -45.859 21.693 73.991 1.00 55.31 197 LEU A N 1
ATOM 1266 C CA . LEU A 1 197 ? -46.257 22.411 72.780 1.00 55.31 197 LEU A CA 1
ATOM 1267 C C . LEU A 1 197 ? -47.052 23.688 73.102 1.00 55.31 197 LEU A C 1
ATOM 1269 O O . LEU A 1 197 ? -46.804 24.730 72.498 1.00 55.31 197 LEU A O 1
ATOM 1273 N N . PHE A 1 198 ? -47.951 23.642 74.090 1.00 59.84 198 PHE A N 1
ATOM 1274 C CA . PHE A 1 198 ? -48.711 24.821 74.523 1.00 59.84 198 PHE A CA 1
ATOM 1275 C C . PHE A 1 198 ? -47.915 25.744 75.454 1.00 59.84 198 PHE A C 1
ATOM 1277 O O . PHE A 1 198 ? -48.095 26.960 75.399 1.00 59.84 198 PHE A O 1
ATOM 1284 N N . GLY A 1 199 ? -46.977 25.211 76.243 1.00 59.03 199 GLY A N 1
ATOM 1285 C CA . GLY A 1 199 ? -46.054 26.021 77.039 1.00 59.03 199 GLY A CA 1
ATOM 1286 C C . GLY A 1 199 ? -45.089 26.850 76.183 1.00 59.03 199 GLY A C 1
ATOM 1287 O O . GLY A 1 199 ? -44.801 27.998 76.518 1.00 59.03 199 GLY A O 1
ATOM 1288 N N . SER A 1 200 ? -44.633 26.313 75.044 1.00 50.34 200 SER A N 1
ATOM 1289 C CA . SER A 1 200 ? -43.699 27.011 74.150 1.00 50.34 200 SER A CA 1
ATOM 1290 C C . SER A 1 200 ? -44.342 28.138 73.331 1.00 50.34 200 SER A C 1
ATOM 1292 O O . SER A 1 200 ? -43.619 29.017 72.868 1.00 50.34 200 SER A O 1
ATOM 1294 N N . LEU A 1 201 ? -45.670 28.152 73.156 1.00 53.50 201 LEU A N 1
ATOM 1295 C CA . LEU A 1 201 ? -46.369 29.219 72.423 1.00 53.50 201 LEU A CA 1
ATOM 1296 C C . LEU A 1 201 ? -46.602 30.475 73.283 1.00 53.50 201 LEU A C 1
ATOM 1298 O O . LEU A 1 201 ? -46.893 31.539 72.753 1.00 53.50 201 LEU A O 1
ATOM 1302 N N . HIS A 1 202 ? -46.444 30.370 74.605 1.00 54.91 202 HIS A N 1
ATOM 1303 C CA . HIS A 1 202 ? -46.619 31.487 75.540 1.00 54.91 202 HIS A CA 1
ATOM 1304 C C . HIS A 1 202 ? -45.309 32.229 75.865 1.00 54.91 202 HIS A C 1
ATOM 1306 O O . HIS A 1 202 ? -45.296 33.100 76.733 1.00 54.91 202 HIS A O 1
ATOM 1312 N N . HIS A 1 203 ? -44.212 31.894 75.175 1.00 56.31 203 HIS A N 1
ATOM 1313 C CA . HIS A 1 203 ? -42.908 32.549 75.310 1.00 56.31 203 HIS A CA 1
ATOM 1314 C C . HIS A 1 203 ? -42.407 33.121 73.969 1.00 56.31 203 HIS A C 1
ATOM 1316 O O . HIS A 1 203 ? -41.262 32.891 73.576 1.00 56.31 203 HIS A O 1
ATOM 1322 N N . PHE A 1 204 ? -43.276 33.854 73.266 1.00 51.84 204 PHE A N 1
ATOM 1323 C CA . PHE A 1 204 ? -42.907 34.790 72.200 1.00 51.84 204 PHE A CA 1
ATOM 1324 C C . PHE A 1 204 ? -43.808 36.025 72.233 1.00 51.84 204 PHE A C 1
ATOM 1326 O O . PHE A 1 204 ? -45.022 35.854 72.489 1.00 51.84 204 PHE A O 1
#

Sequence (204 aa):
TGGIGGGDGGPLGAVTGIIGGITGGIGGGDGGPLGAVTGIIGGLTGGIGGGDGGPLGAVTGIIGGITGGIGGDGGPPGSITDILGGITGGIAGGDVISGVAQPIQIVVGSSNLTLDLLQDNMSNIFSSGNVLEGLTNLVHVNNDNDGNSVDSILNIITGTVSSSTSGIAVGEPHPNGGSITDLISVSSPLTSLTDHLFGSLHHF

Foldseek 3Di:
DDDPDPDCPHPVNVVVVVVVVVCVQCVLPPPHPNVVVVVVVCLVCVQVVLPPPHPNVVVVVVCVVVCCQCVPCVHPVNVVVVVVCVVVCCVVVCVVVCVPVVVVCVVVVVVVVVVVVVVVVVCVCVVPVCNVVVVVLLVVLVPPPPPCSVQSVCCSVVVDHPPPDDDPPVDDPDPDDDDPVVVPPPPDDVVVVVCVVVVVVVPD